Protein AF-A0A0P9NCG8-F1 (afdb_monomer)

Secondary structure (DSSP, 8-state):
-HHHHHTTS---EEEEEETTEEEEEESS---HHHHHHTTTT-STTHHHHHHHHTTHHHHHHHHHHHHHHHTTSS--EETTEEPPHHHHHHHHHHHHHHHHHH-TT-HHHHHHHHHIIIIIS-HHHHHHHHHHHHTSPP-----SS--GGGHHHHHHHHHHS--SS-HHHHHHHHHHHHHHHH-SPPP-

InterPro domains:
  IPR013701 Lhr-like, DEAD/H associated domain [PF08494] (2-150)
  IPR052511 ATP-dependent Helicase [PTHR47962] (3-176)

Radius of gyration: 23.19 Å; Cα contacts (8 Å, |Δi|>4): 125; chains: 1; bounding box: 54×37×68 Å

Sequence (188 aa):
MAWRLSRHRPLTFSIAVNDYGLELLSASEIDWAQTLQANLFSETDLLPDIIASLNAGELALRRFREIARISGLVFSGYPGAAKSNRQLQASSGLFFEVFKQYDADNMLLTQAEQEVLRQELDLQRLELTLRQINSRTLDLHAIKRATPLAFPLLVERFRESLSSEKLADRIARMVRDLEKAAGPEPEQ
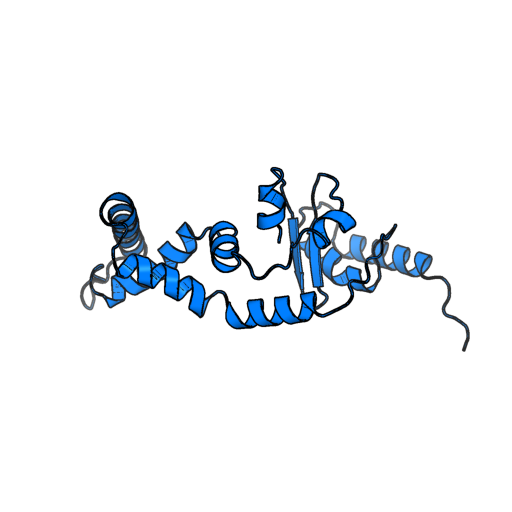
Organism: NCBI:txid317659

Structure (mmCIF, N/CA/C/O backbone):
data_AF-A0A0P9NCG8-F1
#
_entry.id   AF-A0A0P9NCG8-F1
#
loop_
_atom_site.group_PDB
_atom_site.id
_atom_site.type_symbol
_atom_site.label_atom_id
_atom_site.label_alt_id
_atom_site.label_comp_id
_atom_site.label_asym_id
_atom_site.label_entity_id
_atom_site.label_seq_id
_atom_site.pdbx_PDB_ins_code
_atom_site.Cartn_x
_atom_site.Cartn_y
_atom_site.Cartn_z
_atom_site.occupancy
_atom_site.B_iso_or_equiv
_atom_site.auth_seq_id
_atom_site.auth_comp_id
_atom_site.auth_asym_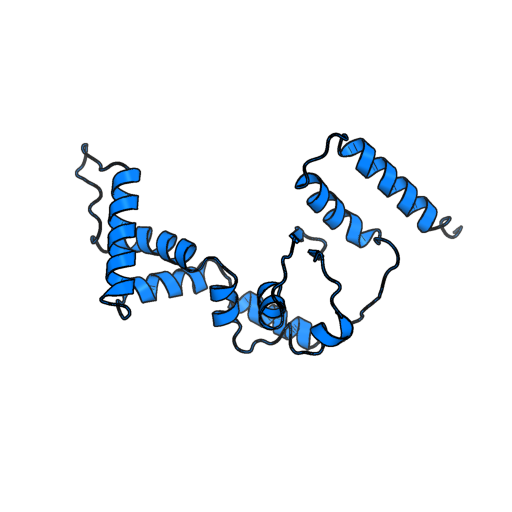id
_atom_site.auth_atom_id
_atom_site.pdbx_PDB_model_num
ATOM 1 N N . MET A 1 1 ? -0.510 -3.167 -4.849 1.00 85.12 1 MET A N 1
ATOM 2 C CA . MET A 1 1 ? 0.238 -4.061 -5.770 1.00 85.12 1 MET A CA 1
ATOM 3 C C . MET A 1 1 ? 0.825 -5.269 -5.051 1.00 85.12 1 MET A C 1
ATOM 5 O O . MET A 1 1 ? 0.339 -6.358 -5.307 1.00 85.12 1 MET A O 1
ATOM 9 N N . ALA A 1 2 ? 1.790 -5.103 -4.135 1.00 85.94 2 ALA A N 1
ATOM 10 C CA . ALA A 1 2 ? 2.426 -6.217 -3.410 1.00 85.94 2 ALA A CA 1
ATOM 11 C C . ALA A 1 2 ? 1.420 -7.205 -2.784 1.00 85.94 2 ALA A C 1
ATOM 13 O O . ALA A 1 2 ? 1.547 -8.408 -2.973 1.00 85.94 2 ALA A O 1
ATOM 14 N N . TRP A 1 3 ? 0.362 -6.689 -2.148 1.00 86.06 3 TRP A N 1
ATOM 15 C CA . TRP A 1 3 ? -0.738 -7.505 -1.619 1.00 86.06 3 TRP A CA 1
ATOM 16 C C . TRP A 1 3 ? -1.453 -8.357 -2.681 1.00 86.06 3 TRP A C 1
ATOM 18 O O . TRP A 1 3 ? -1.661 -9.551 -2.498 1.00 86.06 3 TRP A O 1
ATOM 28 N N . ARG A 1 4 ? -1.801 -7.765 -3.830 1.00 88.06 4 ARG A N 1
ATOM 29 C CA . ARG A 1 4 ? -2.443 -8.497 -4.936 1.00 88.06 4 ARG A CA 1
ATOM 30 C C . ARG A 1 4 ? -1.537 -9.608 -5.467 1.00 88.06 4 ARG A C 1
ATOM 32 O O . ARG A 1 4 ? -2.015 -10.703 -5.736 1.00 88.06 4 ARG A O 1
ATOM 39 N N . LEU A 1 5 ? -0.230 -9.355 -5.540 1.00 86.62 5 LEU A N 1
ATOM 40 C CA . LEU A 1 5 ? 0.765 -10.363 -5.917 1.00 86.62 5 LEU A CA 1
ATOM 41 C C . LEU A 1 5 ? 0.838 -11.498 -4.887 1.00 86.62 5 LEU A C 1
ATOM 43 O O . LEU A 1 5 ? 0.901 -12.668 -5.262 1.00 86.62 5 LEU A O 1
ATOM 47 N N . SER A 1 6 ? 0.774 -11.169 -3.593 1.00 84.25 6 SER A N 1
ATOM 48 C CA . SER A 1 6 ? 0.870 -12.166 -2.527 1.00 84.25 6 SER A CA 1
ATOM 49 C C . SER A 1 6 ? -0.369 -13.062 -2.392 1.00 84.25 6 SER A C 1
ATOM 51 O O . SER A 1 6 ? -0.286 -14.107 -1.750 1.00 84.25 6 SER A O 1
ATOM 53 N N . ARG A 1 7 ? -1.508 -12.704 -3.011 1.00 82.56 7 ARG A N 1
ATOM 54 C CA . ARG A 1 7 ? -2.729 -13.539 -3.034 1.00 82.56 7 ARG A CA 1
ATOM 55 C C . ARG A 1 7 ? -2.547 -14.841 -3.815 1.00 82.56 7 ARG A C 1
ATOM 57 O O . ARG A 1 7 ? -3.161 -15.843 -3.465 1.00 82.56 7 ARG A O 1
ATOM 64 N N . HIS A 1 8 ? -1.724 -14.831 -4.862 1.00 77.31 8 HIS A N 1
ATOM 65 C CA . HIS A 1 8 ? -1.486 -16.015 -5.695 1.00 77.31 8 HIS A CA 1
ATOM 66 C C . HIS A 1 8 ? -0.353 -16.890 -5.155 1.00 77.31 8 HIS A C 1
ATOM 68 O O . HIS A 1 8 ? -0.363 -18.106 -5.343 1.00 77.31 8 HIS A O 1
ATOM 74 N N . ARG A 1 9 ? 0.626 -16.280 -4.478 1.00 79.50 9 ARG A N 1
ATOM 75 C CA . ARG A 1 9 ? 1.772 -16.968 -3.883 1.00 79.50 9 ARG A CA 1
ATOM 76 C C . ARG A 1 9 ? 2.299 -16.166 -2.689 1.00 79.50 9 ARG A C 1
ATOM 78 O O . ARG A 1 9 ? 2.492 -14.964 -2.844 1.00 79.50 9 ARG A O 1
ATOM 85 N N . PRO A 1 10 ? 2.611 -16.794 -1.538 1.00 80.25 10 PRO A N 1
ATOM 86 C CA . PRO A 1 10 ? 3.248 -16.091 -0.429 1.00 80.25 10 PRO A CA 1
ATOM 87 C C . PRO A 1 10 ? 4.606 -15.536 -0.874 1.00 80.25 10 PRO A C 1
ATOM 89 O O . PRO A 1 10 ? 5.501 -16.285 -1.271 1.00 80.25 10 PRO A O 1
ATOM 92 N N . LEU A 1 11 ? 4.731 -14.211 -0.834 1.00 83.38 11 LEU A N 1
ATOM 93 C CA . LEU A 1 11 ? 5.896 -13.459 -1.282 1.00 83.38 11 LEU A CA 1
ATOM 94 C C . LEU A 1 11 ? 6.161 -12.320 -0.300 1.00 83.38 11 LEU A C 1
ATOM 96 O O . LEU A 1 11 ? 5.237 -11.624 0.118 1.00 83.38 11 LEU A O 1
ATOM 100 N N . THR A 1 12 ? 7.434 -12.110 0.020 1.00 82.31 12 THR A N 1
ATOM 101 C CA . THR A 1 12 ? 7.890 -10.921 0.743 1.00 82.31 12 THR A CA 1
ATOM 102 C C . THR A 1 12 ? 8.398 -9.906 -0.268 1.00 82.31 12 THR A C 1
ATOM 104 O O . THR A 1 12 ? 9.161 -10.259 -1.174 1.00 82.31 12 THR A O 1
ATOM 107 N N . PHE A 1 13 ? 7.980 -8.654 -0.097 1.00 84.62 13 PHE A N 1
ATOM 108 C CA . PHE A 1 13 ? 8.421 -7.532 -0.914 1.00 84.62 13 PHE A CA 1
ATOM 109 C C . PHE A 1 13 ? 9.121 -6.484 -0.056 1.00 84.62 13 PHE A C 1
ATOM 111 O O . PHE A 1 13 ? 8.626 -6.124 1.011 1.00 84.62 13 PHE A O 1
ATOM 118 N N . SER A 1 14 ? 10.231 -5.955 -0.561 1.00 83.38 14 SER A N 1
ATOM 119 C CA . SER A 1 14 ? 10.736 -4.641 -0.165 1.00 83.38 14 SER A CA 1
ATOM 120 C C . SER A 1 14 ? 10.206 -3.610 -1.158 1.00 83.38 14 SER A C 1
ATOM 122 O O . SER A 1 14 ? 10.198 -3.862 -2.364 1.00 83.38 14 SER A O 1
ATOM 124 N N . ILE A 1 15 ? 9.724 -2.478 -0.650 1.00 84.75 15 ILE A N 1
ATOM 125 C CA . ILE A 1 15 ? 9.038 -1.451 -1.438 1.00 84.75 15 ILE A CA 1
ATOM 126 C C . ILE A 1 15 ? 9.757 -0.125 -1.219 1.00 84.75 15 ILE A C 1
ATOM 128 O O . ILE A 1 15 ? 9.959 0.259 -0.072 1.00 84.75 15 ILE A O 1
ATOM 132 N N . ALA A 1 16 ? 10.087 0.577 -2.301 1.00 84.88 16 ALA A N 1
ATOM 133 C CA . ALA A 1 16 ? 10.576 1.953 -2.256 1.00 84.88 16 ALA A CA 1
ATOM 134 C C . ALA A 1 16 ? 9.726 2.827 -3.184 1.00 84.88 16 ALA A C 1
ATOM 136 O O . ALA A 1 16 ? 9.344 2.392 -4.272 1.00 84.88 16 ALA A O 1
ATOM 137 N N . VAL A 1 17 ? 9.408 4.047 -2.753 1.00 86.50 17 VAL A N 1
ATOM 138 C CA . VAL A 1 17 ? 8.601 5.006 -3.520 1.00 86.50 17 VAL A CA 1
ATOM 139 C C . VAL A 1 17 ? 9.218 6.389 -3.387 1.00 86.50 17 VAL A C 1
ATOM 141 O O . VAL A 1 17 ? 9.513 6.829 -2.278 1.00 86.50 17 VAL A O 1
ATOM 144 N N . ASN A 1 18 ? 9.396 7.078 -4.509 1.00 87.75 18 ASN A N 1
ATOM 145 C CA . ASN A 1 18 ? 9.776 8.487 -4.550 1.00 87.75 18 ASN A CA 1
ATOM 146 C C . ASN A 1 18 ? 9.190 9.158 -5.804 1.00 87.75 18 ASN A C 1
ATOM 148 O O . ASN A 1 18 ? 8.448 8.538 -6.565 1.00 87.75 18 ASN A O 1
ATOM 152 N N . ASP A 1 19 ? 9.551 10.416 -6.047 1.00 86.94 19 ASP A N 1
ATOM 153 C CA . ASP A 1 19 ? 9.023 11.197 -7.174 1.00 86.94 19 ASP A CA 1
ATOM 154 C C . ASP A 1 19 ? 9.399 10.637 -8.561 1.00 86.94 19 ASP A C 1
ATOM 156 O O . ASP A 1 19 ? 8.784 10.998 -9.563 1.00 86.94 19 ASP A O 1
ATOM 160 N N . TYR A 1 20 ? 10.384 9.736 -8.636 1.00 87.00 20 TYR A N 1
ATOM 161 C CA . TYR A 1 20 ? 10.822 9.085 -9.873 1.00 87.00 20 TYR A CA 1
ATOM 162 C C . TYR A 1 20 ? 10.135 7.736 -10.121 1.00 87.00 20 TYR A C 1
ATOM 164 O O . TYR A 1 20 ? 10.262 7.187 -11.216 1.00 87.00 20 TYR A O 1
ATOM 172 N N . GLY A 1 21 ? 9.400 7.195 -9.141 1.00 90.19 21 GLY A N 1
ATOM 173 C CA . GLY A 1 21 ? 8.582 6.002 -9.333 1.00 90.19 21 GLY A CA 1
ATOM 174 C C . GLY A 1 21 ? 8.450 5.101 -8.105 1.00 90.19 21 GLY A C 1
ATOM 175 O O . GLY A 1 21 ? 8.476 5.537 -6.956 1.00 90.19 21 GLY A O 1
ATOM 176 N N . LEU A 1 22 ? 8.278 3.810 -8.385 1.00 90.44 22 LEU A N 1
ATOM 177 C CA . LEU A 1 22 ? 8.037 2.733 -7.426 1.00 90.44 22 LEU A CA 1
ATOM 178 C C . LEU A 1 22 ? 8.982 1.570 -7.739 1.00 90.44 22 LEU A C 1
ATOM 180 O O . LEU A 1 22 ? 9.120 1.176 -8.897 1.00 90.44 22 LEU A O 1
ATOM 184 N N . GLU A 1 23 ? 9.542 0.957 -6.702 1.00 90.31 23 GLU A N 1
ATOM 185 C CA . GLU A 1 23 ? 10.262 -0.313 -6.775 1.00 90.31 23 GLU A CA 1
ATOM 186 C C . GLU A 1 23 ? 9.533 -1.390 -5.958 1.00 90.31 23 GLU A C 1
ATOM 188 O O . GLU A 1 23 ? 9.099 -1.147 -4.831 1.00 90.31 23 GLU A O 1
ATOM 193 N N . LEU A 1 24 ? 9.435 -2.598 -6.523 1.00 89.44 24 LEU A N 1
ATOM 194 C CA . LEU A 1 24 ? 9.012 -3.814 -5.828 1.00 89.44 24 LEU A CA 1
ATOM 195 C C . LEU A 1 24 ? 10.116 -4.864 -5.964 1.00 89.44 24 LEU A C 1
ATOM 197 O O . LEU A 1 24 ? 10.280 -5.469 -7.022 1.00 89.44 24 LEU A O 1
ATOM 201 N N . LEU A 1 25 ? 10.865 -5.093 -4.889 1.00 88.62 25 LEU A N 1
ATOM 202 C CA . LEU A 1 25 ? 11.922 -6.098 -4.844 1.00 88.62 25 LEU A CA 1
ATOM 203 C C . LEU A 1 25 ? 11.405 -7.360 -4.155 1.00 88.62 25 LEU A C 1
ATOM 205 O O . LEU A 1 25 ? 10.933 -7.298 -3.022 1.00 88.62 25 LEU A O 1
ATOM 209 N N . SER A 1 26 ? 11.527 -8.508 -4.820 1.00 89.25 26 SER A N 1
ATOM 210 C CA . SER A 1 26 ? 11.205 -9.817 -4.247 1.00 89.25 26 SER A CA 1
ATOM 211 C C . SER A 1 26 ? 12.421 -10.736 -4.278 1.00 89.25 26 SER A C 1
ATOM 213 O O . SER A 1 26 ? 13.264 -10.638 -5.167 1.00 89.25 26 SER A O 1
ATOM 215 N N . ALA A 1 27 ? 12.504 -11.647 -3.306 1.00 86.62 27 ALA A N 1
ATOM 216 C CA . ALA A 1 27 ? 13.528 -12.691 -3.278 1.00 86.62 27 ALA A CA 1
ATOM 217 C C . ALA A 1 27 ? 13.272 -13.801 -4.314 1.00 86.62 27 ALA A C 1
ATOM 219 O O . ALA A 1 27 ? 14.184 -14.547 -4.656 1.00 86.62 27 ALA A O 1
ATOM 220 N N . SER A 1 28 ? 12.027 -13.939 -4.778 1.00 88.12 28 SER A N 1
ATOM 221 C CA . SER A 1 28 ? 11.646 -14.880 -5.831 1.00 88.12 28 SER A CA 1
ATOM 222 C C . SER A 1 28 ? 11.431 -14.142 -7.143 1.00 88.12 28 SER A C 1
ATOM 224 O O . SER A 1 28 ? 10.953 -13.010 -7.153 1.00 88.12 28 SER A O 1
ATOM 226 N N . GLU A 1 29 ? 11.753 -14.804 -8.249 1.00 87.25 29 GLU A N 1
ATOM 227 C CA . GLU A 1 29 ? 11.474 -14.279 -9.581 1.00 87.25 29 GLU A CA 1
ATOM 228 C C . GLU A 1 29 ? 9.961 -14.181 -9.823 1.00 87.25 29 GLU A C 1
ATOM 230 O O . GLU A 1 29 ? 9.189 -15.059 -9.420 1.00 87.25 29 GLU A O 1
ATOM 235 N N . ILE A 1 30 ? 9.548 -13.087 -10.464 1.00 87.31 30 ILE A N 1
ATOM 236 C CA . ILE A 1 30 ? 8.158 -12.788 -10.810 1.00 87.31 30 ILE A CA 1
ATOM 237 C C . ILE A 1 30 ? 8.111 -12.524 -12.310 1.00 87.31 30 ILE A C 1
ATOM 239 O O . ILE A 1 30 ? 8.830 -11.657 -12.809 1.00 87.31 30 ILE A O 1
ATOM 243 N N . ASP A 1 31 ? 7.233 -13.236 -13.015 1.00 88.81 31 ASP A N 1
ATOM 244 C CA . ASP A 1 31 ? 6.925 -12.932 -14.409 1.00 88.81 31 ASP A CA 1
ATOM 245 C C . ASP A 1 31 ? 6.054 -11.671 -14.472 1.00 88.81 31 ASP A C 1
ATOM 247 O O . ASP A 1 31 ? 4.822 -11.713 -14.388 1.00 88.81 31 ASP A O 1
ATOM 251 N N . TRP A 1 32 ? 6.710 -10.517 -14.574 1.00 87.69 32 TRP A N 1
ATOM 252 C CA . TRP A 1 32 ? 6.033 -9.227 -14.646 1.00 87.69 32 TRP A CA 1
ATOM 253 C C . TRP A 1 32 ? 5.203 -9.064 -15.916 1.00 87.69 32 TRP A C 1
ATOM 255 O O . TRP A 1 32 ? 4.164 -8.410 -15.857 1.00 87.69 32 TRP A O 1
ATOM 265 N N . ALA A 1 33 ? 5.607 -9.666 -17.037 1.00 87.12 33 ALA A N 1
ATOM 266 C CA . ALA A 1 33 ? 4.859 -9.560 -18.285 1.00 87.12 33 ALA A CA 1
ATOM 267 C C . ALA A 1 33 ? 3.487 -10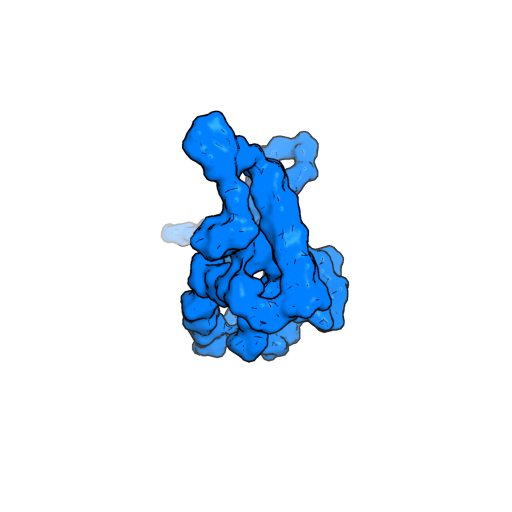.225 -18.140 1.00 87.12 33 ALA A C 1
ATOM 269 O O . ALA A 1 33 ? 2.465 -9.599 -18.426 1.00 87.12 33 ALA A O 1
ATOM 270 N N . GLN A 1 34 ? 3.454 -11.445 -17.599 1.00 86.69 34 GLN A N 1
ATOM 271 C CA . GLN A 1 34 ? 2.202 -12.137 -17.307 1.00 86.69 34 GLN A CA 1
ATOM 272 C C . GLN A 1 34 ? 1.401 -11.417 -16.215 1.00 86.69 34 GLN A C 1
ATOM 274 O O . GLN A 1 34 ? 0.191 -11.227 -16.331 1.00 86.69 34 GLN A O 1
ATOM 279 N N . THR A 1 35 ? 2.070 -10.995 -15.144 1.00 86.50 35 THR A N 1
ATOM 280 C CA . THR A 1 35 ? 1.377 -10.474 -13.964 1.00 86.50 35 THR A CA 1
ATOM 281 C C . THR A 1 35 ? 0.744 -9.103 -14.201 1.00 86.50 35 THR A C 1
ATOM 283 O O . THR A 1 35 ? -0.354 -8.838 -13.714 1.00 86.50 35 THR A O 1
ATOM 286 N N . LEU A 1 36 ? 1.397 -8.233 -14.976 1.00 85.38 36 LEU A N 1
ATOM 287 C CA . LEU A 1 36 ? 0.849 -6.920 -15.330 1.00 85.38 36 LEU A CA 1
ATOM 288 C C . LEU A 1 36 ? -0.351 -7.044 -16.281 1.00 85.38 36 LEU A C 1
ATOM 290 O O . LEU A 1 36 ? -1.266 -6.229 -16.200 1.00 85.38 36 LEU A O 1
ATOM 294 N N . GLN A 1 37 ? -0.394 -8.089 -17.116 1.00 79.00 37 GLN A N 1
ATOM 295 C CA . GLN A 1 37 ? -1.552 -8.410 -17.960 1.00 79.00 37 GLN A CA 1
ATOM 296 C C . GLN A 1 37 ? -2.720 -9.016 -17.164 1.00 79.00 37 GLN A C 1
ATOM 298 O O . GLN A 1 37 ? -3.877 -8.860 -17.546 1.00 79.00 37 GLN A O 1
ATOM 303 N N . ALA A 1 38 ? -2.445 -9.669 -16.032 1.00 74.88 38 ALA A N 1
ATOM 304 C CA . ALA A 1 38 ? -3.432 -10.350 -15.193 1.00 74.88 38 ALA A CA 1
ATOM 305 C C . ALA A 1 38 ? -4.220 -9.408 -14.258 1.00 74.88 38 ALA A C 1
ATOM 307 O O . ALA A 1 38 ? -4.514 -9.762 -13.119 1.00 74.88 38 ALA A O 1
ATOM 308 N N . ASN A 1 39 ? -4.591 -8.211 -14.726 1.00 78.56 39 ASN A N 1
ATOM 309 C CA . ASN A 1 39 ? -5.435 -7.262 -13.986 1.00 78.56 39 ASN A CA 1
ATOM 310 C C . ASN A 1 39 ? -4.828 -6.709 -12.679 1.00 78.56 39 ASN A C 1
ATOM 312 O O . ASN A 1 39 ? -5.565 -6.282 -11.787 1.00 78.56 39 ASN A O 1
ATOM 316 N N . LEU A 1 40 ? -3.496 -6.631 -12.557 1.00 86.81 40 LEU A N 1
ATOM 317 C CA . LEU A 1 40 ? -2.841 -6.074 -11.360 1.00 86.81 40 LEU A CA 1
ATOM 318 C C . LEU A 1 40 ? -3.318 -4.645 -11.024 1.00 86.81 40 LEU A C 1
ATOM 320 O O . LEU A 1 40 ? -3.434 -4.290 -9.846 1.00 86.81 40 LEU A O 1
ATOM 324 N N . PHE A 1 41 ? -3.633 -3.853 -12.052 1.00 89.75 41 PHE A N 1
ATOM 325 C CA . PHE A 1 41 ? -4.143 -2.480 -11.954 1.00 89.75 41 PHE A CA 1
ATOM 326 C C . PHE A 1 41 ? -5.670 -2.373 -12.056 1.00 89.75 41 PHE A C 1
ATOM 328 O O . PHE A 1 41 ? -6.196 -1.281 -12.258 1.00 89.75 41 PHE A O 1
ATOM 335 N N . SER A 1 42 ? -6.402 -3.479 -11.906 1.00 89.12 42 SER A N 1
ATOM 336 C CA . SER A 1 42 ? -7.865 -3.446 -11.932 1.00 89.12 42 SER A CA 1
ATOM 337 C C . SER A 1 42 ? -8.438 -2.583 -10.807 1.00 89.12 42 SER A C 1
ATOM 339 O O . SER A 1 42 ? -7.958 -2.600 -9.672 1.00 89.12 42 SER A O 1
ATOM 341 N N . GLU A 1 43 ? -9.505 -1.857 -11.114 1.00 88.62 43 GLU A N 1
ATOM 342 C CA . GLU A 1 43 ? -10.303 -1.122 -10.127 1.00 88.62 43 GLU A CA 1
ATOM 343 C C . GLU A 1 43 ? -11.240 -2.047 -9.335 1.00 88.62 43 GLU A C 1
ATOM 345 O O . GLU A 1 43 ? -11.781 -1.655 -8.305 1.00 88.62 43 GLU A O 1
ATOM 350 N N . THR A 1 44 ? -11.421 -3.291 -9.790 1.00 87.81 44 THR A N 1
ATOM 351 C CA . THR A 1 44 ? -12.250 -4.280 -9.089 1.00 87.81 44 THR A CA 1
ATOM 352 C C . THR A 1 44 ? -11.623 -4.629 -7.742 1.00 87.81 44 THR A C 1
ATOM 354 O O . THR A 1 44 ? -10.404 -4.783 -7.649 1.00 87.81 44 THR A O 1
ATOM 357 N N . ASP A 1 45 ? -12.455 -4.722 -6.703 1.00 86.75 45 ASP A N 1
ATOM 358 C CA . ASP A 1 45 ? -12.059 -5.016 -5.318 1.00 86.75 45 ASP A CA 1
ATOM 359 C C . ASP A 1 45 ? -10.942 -4.113 -4.763 1.00 86.75 45 ASP A C 1
ATOM 361 O O . ASP A 1 45 ? -10.247 -4.480 -3.814 1.00 86.75 45 ASP A O 1
ATOM 365 N N . LEU A 1 46 ? -10.770 -2.906 -5.320 1.00 85.38 46 LEU A N 1
ATOM 366 C CA . LEU A 1 46 ? -9.697 -1.990 -4.932 1.00 85.38 46 LEU A CA 1
ATOM 367 C C . LEU A 1 46 ? -9.732 -1.664 -3.438 1.00 85.38 46 LEU A C 1
ATOM 369 O O . LEU A 1 46 ? -8.713 -1.751 -2.759 1.00 85.38 46 LEU A O 1
ATOM 373 N N . LEU A 1 47 ? -10.911 -1.317 -2.927 1.00 79.75 47 LEU A N 1
ATOM 374 C CA . LEU A 1 47 ? -11.089 -0.956 -1.530 1.00 79.75 47 LEU A CA 1
ATOM 375 C C . LEU A 1 47 ? -10.777 -2.131 -0.576 1.00 79.75 47 LEU A C 1
ATOM 377 O O . LEU A 1 47 ? -9.907 -1.959 0.281 1.00 79.75 47 LEU A O 1
ATOM 381 N N . PRO A 1 48 ? -11.387 -3.325 -0.737 1.00 79.88 48 PRO A N 1
ATOM 382 C CA . PRO A 1 48 ? -10.999 -4.512 0.025 1.00 79.88 48 PRO A CA 1
AT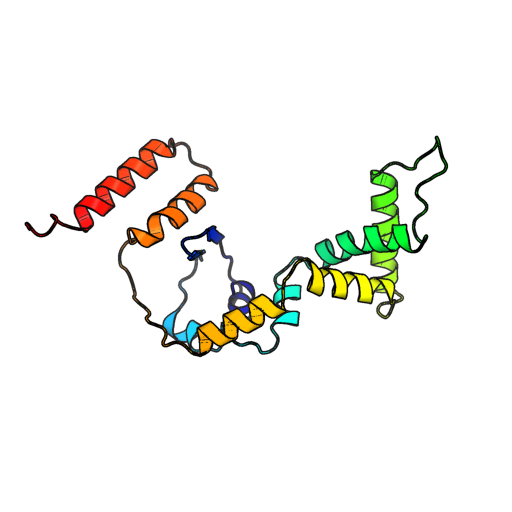OM 383 C C . PRO A 1 48 ? -9.500 -4.827 -0.029 1.00 79.88 48 PRO A C 1
ATOM 385 O O . PRO A 1 48 ? -8.897 -5.120 1.003 1.00 79.88 48 PRO A O 1
ATOM 388 N N . ASP A 1 49 ? -8.876 -4.736 -1.208 1.00 84.31 49 ASP A N 1
ATOM 389 C CA . ASP A 1 49 ? -7.449 -5.027 -1.368 1.00 84.31 49 ASP A CA 1
ATOM 390 C C . ASP A 1 49 ? -6.562 -4.013 -0.634 1.00 84.31 49 ASP A C 1
ATOM 392 O O . ASP A 1 49 ? -5.537 -4.394 -0.071 1.00 84.31 49 ASP A O 1
ATOM 396 N N . ILE A 1 50 ? -6.936 -2.729 -0.616 1.00 80.62 50 ILE A N 1
ATOM 397 C CA . ILE A 1 50 ? -6.199 -1.698 0.125 1.00 80.62 50 ILE A CA 1
ATOM 398 C C . ILE A 1 50 ? -6.294 -1.960 1.624 1.00 80.62 50 ILE A C 1
ATOM 400 O O . ILE A 1 50 ? -5.259 -2.003 2.289 1.00 80.62 50 ILE A O 1
ATOM 404 N N . ILE A 1 51 ? -7.507 -2.184 2.137 1.00 75.88 51 ILE A N 1
ATOM 405 C CA . ILE A 1 51 ? -7.744 -2.503 3.551 1.00 75.88 51 ILE A CA 1
ATOM 406 C C . ILE A 1 51 ? -6.895 -3.704 3.959 1.00 75.88 51 ILE A C 1
ATOM 408 O O . ILE A 1 51 ? -6.186 -3.637 4.954 1.00 75.88 51 ILE A O 1
ATOM 412 N N . ALA A 1 52 ? -6.916 -4.776 3.171 1.00 78.62 52 ALA A N 1
ATOM 413 C CA . ALA A 1 52 ? -6.175 -5.987 3.492 1.00 78.62 52 ALA A CA 1
ATOM 414 C C . ALA A 1 52 ? -4.648 -5.827 3.346 1.00 78.62 52 ALA A C 1
ATOM 416 O O . ALA A 1 52 ? -3.892 -6.479 4.062 1.00 78.62 52 ALA A O 1
ATOM 417 N N . SER A 1 53 ? -4.185 -4.949 2.447 1.00 75.75 53 SER A N 1
ATOM 418 C CA . SER A 1 53 ? -2.758 -4.635 2.286 1.00 75.75 53 SER A CA 1
ATOM 419 C C . SER A 1 53 ? -2.182 -3.793 3.422 1.00 75.75 53 SER A C 1
ATOM 421 O O . SER A 1 53 ? -0.983 -3.843 3.695 1.00 75.75 53 SER A O 1
ATOM 423 N N . LEU A 1 54 ? -3.031 -2.996 4.062 1.00 70.31 54 LEU A N 1
ATOM 424 C CA . LEU A 1 54 ? -2.683 -2.218 5.234 1.00 70.31 54 LEU A CA 1
ATOM 425 C C . LEU A 1 54 ? -2.900 -3.094 6.466 1.00 70.31 54 LEU A C 1
ATOM 427 O O . LEU A 1 54 ? -3.740 -3.989 6.473 1.00 70.31 54 LEU A O 1
ATOM 431 N N . ASN A 1 55 ? -2.215 -2.797 7.569 1.00 67.88 55 ASN A N 1
ATOM 432 C CA . ASN A 1 55 ? -2.685 -3.270 8.871 1.00 67.88 55 ASN A CA 1
ATOM 433 C C . ASN A 1 55 ? -3.975 -2.502 9.217 1.00 67.88 55 ASN A C 1
ATOM 435 O O . ASN A 1 55 ? -3.963 -1.622 10.076 1.00 67.88 55 ASN A O 1
ATOM 439 N N . ALA A 1 56 ? -5.080 -2.788 8.519 1.00 63.34 56 ALA A N 1
ATOM 440 C CA . ALA A 1 56 ? -6.356 -2.096 8.671 1.00 63.34 56 ALA A CA 1
ATOM 441 C C . ALA A 1 56 ? -6.838 -2.097 10.119 1.00 63.34 56 ALA A C 1
ATOM 443 O O . ALA A 1 56 ? -7.385 -1.096 10.565 1.00 63.34 56 ALA A O 1
ATOM 444 N N . GLY A 1 57 ? -6.540 -3.158 10.876 1.00 69.25 57 GLY A N 1
ATOM 445 C CA . GLY A 1 57 ? -6.802 -3.206 12.313 1.00 69.25 57 GLY A CA 1
ATOM 446 C C . GLY A 1 57 ? -6.123 -2.072 13.089 1.00 69.25 57 GLY A C 1
ATOM 447 O O . GLY A 1 57 ? -6.770 -1.423 13.900 1.00 69.25 57 GLY A O 1
ATOM 448 N N . GLU A 1 58 ? -4.858 -1.764 12.801 1.00 78.19 58 GLU A N 1
ATOM 449 C CA . GLU A 1 58 ? -4.112 -0.700 13.491 1.00 78.19 58 GLU A CA 1
ATOM 450 C C . GLU A 1 58 ? -4.567 0.705 13.076 1.00 78.19 58 GLU A C 1
ATOM 452 O O . GLU A 1 58 ? -4.665 1.610 13.911 1.00 78.19 58 GLU A O 1
ATOM 457 N N . LEU A 1 59 ? -4.873 0.910 11.791 1.00 80.69 59 LEU A N 1
ATOM 458 C CA . LEU A 1 59 ? -5.388 2.194 11.302 1.00 80.69 59 LEU A CA 1
ATOM 459 C C . LEU A 1 59 ? -6.809 2.458 11.810 1.00 80.69 59 LEU A C 1
ATOM 461 O O . LEU A 1 59 ? -7.080 3.551 12.313 1.00 80.69 59 LEU A O 1
ATOM 465 N N . ALA A 1 60 ? -7.686 1.453 11.744 1.00 83.00 60 ALA A N 1
ATOM 466 C CA . ALA A 1 60 ? -9.043 1.527 12.273 1.00 83.00 60 ALA A CA 1
ATOM 467 C C . ALA A 1 60 ? -9.018 1.748 13.786 1.00 83.00 60 ALA A C 1
ATOM 469 O O . ALA A 1 60 ? -9.690 2.653 14.267 1.00 83.00 60 ALA A O 1
ATOM 470 N N . LEU A 1 61 ? -8.162 1.039 14.532 1.00 88.56 61 LEU A N 1
ATOM 471 C CA . LEU A 1 61 ? -7.965 1.286 15.960 1.00 88.56 61 LEU A CA 1
ATOM 472 C C . LEU A 1 61 ? -7.484 2.721 16.219 1.00 88.56 61 LEU A C 1
ATOM 474 O O . LEU A 1 61 ? -7.967 3.387 17.137 1.00 88.56 61 LEU A O 1
ATOM 478 N N . ARG A 1 62 ? -6.549 3.244 15.414 1.00 87.62 62 ARG A N 1
ATOM 479 C CA . ARG A 1 62 ? -6.083 4.631 15.550 1.00 87.62 62 ARG A CA 1
ATOM 480 C C . ARG A 1 62 ? -7.229 5.631 15.377 1.00 87.62 62 ARG A C 1
ATOM 482 O O . ARG A 1 62 ? -7.344 6.502 16.236 1.00 87.62 62 ARG A O 1
ATOM 489 N N . ARG A 1 63 ? -8.066 5.492 14.343 1.00 90.06 63 ARG A N 1
ATOM 490 C CA . ARG A 1 63 ? -9.233 6.369 14.122 1.00 90.06 63 ARG A CA 1
ATOM 491 C C . ARG A 1 63 ? -10.331 6.163 15.156 1.00 90.06 63 ARG A C 1
ATOM 493 O O . ARG A 1 63 ? -10.864 7.136 15.683 1.00 90.06 63 ARG A O 1
ATOM 500 N N . PHE A 1 64 ? -10.578 4.923 15.559 1.00 92.38 64 PHE A N 1
ATOM 501 C CA . PHE A 1 64 ? -11.532 4.596 16.609 1.00 92.38 64 PHE A CA 1
ATOM 502 C C . PHE A 1 64 ? -11.199 5.295 17.931 1.00 92.38 64 PHE A C 1
ATOM 504 O O . PHE A 1 64 ? -12.103 5.764 18.608 1.00 92.38 64 PHE A O 1
ATOM 511 N N . ARG A 1 65 ? -9.917 5.458 18.293 1.00 90.75 65 ARG A N 1
ATOM 512 C CA . ARG A 1 65 ? -9.526 6.231 19.493 1.00 90.75 65 ARG A CA 1
ATOM 513 C C . ARG A 1 65 ? -10.009 7.681 19.460 1.00 90.75 65 ARG A C 1
ATOM 515 O O . ARG A 1 65 ? -10.378 8.227 20.499 1.00 90.75 65 ARG A O 1
ATOM 522 N N . GLU A 1 66 ? -9.984 8.317 18.294 1.00 89.81 66 GLU A N 1
ATOM 523 C CA . GLU A 1 66 ? -10.456 9.694 18.127 1.00 89.81 66 GLU A CA 1
ATOM 524 C C . GLU A 1 66 ? -11.981 9.752 18.225 1.00 89.81 66 GLU A C 1
ATOM 526 O O . GLU A 1 66 ? -12.515 10.554 18.995 1.00 89.81 66 GLU A O 1
ATOM 531 N N . ILE A 1 67 ? -12.667 8.836 17.539 1.00 91.31 67 ILE A N 1
ATOM 532 C CA . ILE A 1 67 ? -14.127 8.696 17.562 1.00 91.31 67 ILE A CA 1
ATOM 533 C C . ILE A 1 67 ? -14.633 8.374 18.974 1.00 91.31 67 ILE A C 1
ATOM 535 O O . ILE A 1 67 ? -15.578 9.001 19.448 1.00 91.31 67 ILE A O 1
ATOM 539 N N . ALA A 1 68 ? -13.983 7.461 19.698 1.00 91.81 68 ALA A N 1
ATOM 540 C CA . ALA A 1 68 ? -14.330 7.080 21.068 1.00 91.81 68 ALA A CA 1
ATOM 541 C C . ALA A 1 68 ? -14.195 8.255 22.052 1.00 91.81 68 ALA A C 1
ATOM 543 O O . ALA A 1 68 ? -14.954 8.364 23.014 1.00 91.81 68 ALA A O 1
ATOM 544 N N . ARG A 1 69 ? -13.252 9.170 21.803 1.00 87.69 69 ARG A N 1
ATOM 545 C CA . ARG A 1 69 ? -13.114 10.403 22.587 1.00 87.69 69 ARG A CA 1
ATOM 546 C C . ARG A 1 69 ? -14.217 11.410 22.254 1.00 87.69 69 ARG A C 1
ATOM 548 O O . ARG A 1 69 ? -14.771 12.008 23.169 1.00 87.69 69 ARG A O 1
ATOM 555 N N . ILE A 1 70 ? -14.536 11.599 20.972 1.00 89.00 70 ILE A N 1
ATOM 556 C CA . ILE A 1 70 ? -15.562 12.558 20.520 1.00 89.00 70 ILE A CA 1
ATOM 557 C C . ILE A 1 70 ? -16.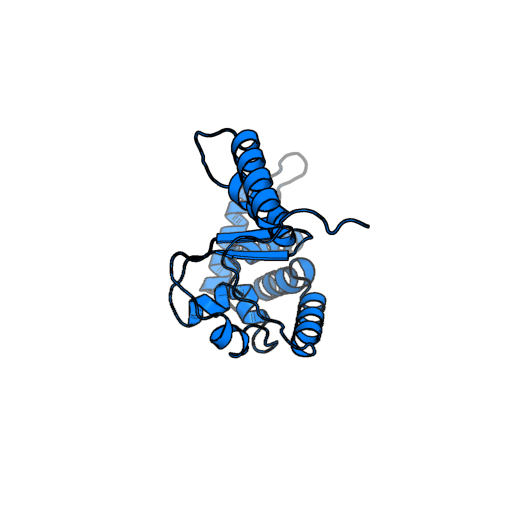969 12.107 20.936 1.00 89.00 70 ILE A C 1
ATOM 559 O O . ILE A 1 70 ? -17.760 12.917 21.406 1.00 89.00 70 ILE A O 1
ATOM 563 N N . SER A 1 71 ? -17.263 10.813 20.817 1.00 89.25 71 SER A N 1
ATOM 564 C CA . SER A 1 71 ? -18.545 10.206 21.209 1.00 89.25 71 SER A CA 1
ATOM 565 C C . SER A 1 71 ? -18.754 10.118 22.726 1.00 89.25 71 SER A C 1
ATOM 567 O O . SER A 1 71 ? -19.828 9.727 23.173 1.00 89.25 71 SER A O 1
ATOM 569 N N . GLY A 1 72 ? -17.742 10.457 23.531 1.00 88.19 72 GLY A N 1
ATOM 570 C CA . GLY A 1 72 ? -17.800 10.358 24.990 1.00 88.19 72 GLY A CA 1
ATOM 571 C C . GLY A 1 72 ? -17.674 8.932 25.536 1.00 88.19 72 GLY A C 1
ATOM 572 O O . GLY A 1 72 ? -17.742 8.748 26.751 1.00 88.19 72 GLY A O 1
ATOM 573 N N . LEU A 1 73 ? -17.435 7.933 24.677 1.00 90.00 73 LEU A N 1
ATOM 574 C CA . LEU A 1 73 ? -17.195 6.542 25.076 1.00 90.00 73 LEU A CA 1
ATOM 575 C C . LEU A 1 73 ? -15.960 6.415 25.983 1.00 90.00 73 LEU A C 1
ATOM 577 O O . LEU A 1 73 ? -15.916 5.591 26.896 1.00 90.00 73 LEU A O 1
ATOM 581 N N . VAL A 1 74 ? -14.951 7.257 25.752 1.00 88.62 74 VAL A N 1
ATOM 582 C CA . VAL A 1 74 ? -13.725 7.305 26.549 1.00 88.62 74 VAL A CA 1
ATOM 583 C C . VAL A 1 74 ? -13.609 8.651 27.251 1.00 88.62 74 VAL A C 1
ATOM 585 O O . VAL A 1 74 ? -13.346 9.686 26.643 1.00 88.62 74 VAL A O 1
ATOM 588 N N . PHE A 1 75 ? -13.742 8.619 28.575 1.00 85.38 75 PHE A N 1
ATOM 589 C CA . PHE A 1 75 ? -13.614 9.799 29.422 1.00 85.38 75 PHE A CA 1
ATOM 590 C C . PHE A 1 75 ? -12.150 10.238 29.592 1.00 85.38 75 PHE A C 1
ATOM 592 O O . PHE A 1 75 ? -11.330 9.478 30.117 1.00 85.38 75 PHE A O 1
ATOM 599 N N . SER A 1 76 ? -11.835 11.484 29.217 1.00 82.88 76 SER A N 1
ATOM 600 C CA . SER A 1 76 ? -10.482 12.068 29.251 1.00 82.88 76 SER A CA 1
ATOM 601 C C . SER A 1 76 ? -10.011 12.564 30.625 1.00 82.88 76 SER A C 1
ATOM 603 O O . SER A 1 76 ? -8.842 12.917 30.773 1.00 82.88 76 SER A O 1
ATOM 605 N N . GLY A 1 77 ? -10.875 12.563 31.642 1.00 84.75 77 GLY A N 1
ATOM 606 C CA . GLY A 1 77 ? -10.587 13.158 32.950 1.00 84.75 77 GLY A CA 1
ATOM 607 C C . GLY A 1 77 ? -11.196 14.553 33.112 1.00 84.75 77 GLY A C 1
ATOM 608 O O . GLY A 1 77 ? -11.758 15.114 32.172 1.00 84.75 77 GLY A O 1
ATOM 609 N N . TYR A 1 78 ? -11.090 15.099 34.321 1.00 85.75 78 TYR A N 1
ATOM 610 C CA . TYR A 1 78 ? -11.609 16.424 34.676 1.00 85.75 78 TYR A CA 1
ATOM 611 C C . TYR A 1 78 ? -10.539 17.511 34.478 1.00 85.75 78 TYR A C 1
ATOM 613 O O . TYR A 1 78 ? -9.346 17.188 34.447 1.00 85.75 78 TYR A O 1
ATOM 621 N N . PRO A 1 79 ? -10.915 18.802 34.381 1.00 83.75 79 PRO A N 1
ATOM 622 C CA . PRO A 1 79 ? -9.952 19.903 34.394 1.00 83.75 79 PRO A CA 1
ATOM 623 C C . PRO A 1 79 ? -9.007 19.794 35.604 1.00 83.75 79 PRO A C 1
ATOM 625 O O . PRO A 1 79 ? -9.461 19.694 36.739 1.00 83.75 79 PRO A O 1
ATOM 628 N N . GLY A 1 80 ? -7.693 19.751 35.360 1.00 86.00 80 GLY A N 1
ATOM 629 C CA . GLY A 1 80 ? -6.669 19.559 36.401 1.00 86.00 80 GLY A CA 1
ATOM 630 C C . GLY A 1 80 ? -6.392 18.102 36.811 1.00 86.00 80 GLY A C 1
ATOM 631 O O . GLY A 1 80 ? -5.430 17.856 37.531 1.00 86.00 80 GLY A O 1
ATOM 632 N N . ALA A 1 81 ? -7.170 17.132 36.321 1.00 87.19 81 ALA A N 1
ATOM 633 C CA . ALA A 1 81 ? -7.016 15.701 36.600 1.00 87.19 81 ALA A CA 1
ATOM 634 C C . ALA A 1 81 ? -7.255 14.859 35.330 1.00 87.19 81 ALA A C 1
ATOM 636 O O . ALA A 1 81 ? -8.136 13.994 35.277 1.00 87.19 81 ALA A O 1
ATOM 637 N N . ALA A 1 82 ? -6.487 15.148 34.276 1.00 86.06 82 ALA A N 1
ATOM 638 C CA . ALA A 1 82 ? -6.565 14.413 33.019 1.00 86.06 82 ALA A CA 1
ATOM 639 C C . ALA A 1 82 ? -6.061 12.973 33.192 1.00 86.06 82 ALA A C 1
ATOM 641 O O . ALA A 1 82 ? -5.040 12.724 33.840 1.00 86.06 82 ALA A O 1
ATOM 642 N N . LYS A 1 83 ? -6.752 12.014 32.570 1.00 85.19 83 LYS A N 1
ATOM 643 C CA . LYS A 1 83 ? -6.222 10.654 32.448 1.00 85.19 83 LYS A CA 1
ATOM 644 C C . LYS A 1 83 ? -4.990 10.670 31.551 1.00 85.19 83 LYS A C 1
ATOM 646 O O . LYS A 1 83 ? -4.903 11.433 30.591 1.00 85.19 83 LYS A O 1
ATOM 651 N N . SER A 1 84 ? -4.043 9.785 31.841 1.00 87.94 84 SER A N 1
ATOM 652 C CA . SER A 1 84 ? -2.842 9.662 31.015 1.00 87.94 84 SER A CA 1
ATOM 653 C C . SER A 1 84 ? -3.178 9.152 29.610 1.00 87.94 84 SER A C 1
ATOM 655 O O . SER A 1 84 ? -4.076 8.323 29.433 1.00 87.94 84 SER A O 1
ATOM 657 N N . ASN A 1 85 ? -2.387 9.561 28.612 1.00 85.75 85 ASN A N 1
ATOM 658 C CA . ASN A 1 85 ? -2.517 9.052 27.242 1.00 85.75 85 ASN A CA 1
ATOM 659 C C . ASN A 1 85 ? -2.480 7.519 27.187 1.00 85.75 85 ASN A C 1
ATOM 661 O O . ASN A 1 85 ? -3.258 6.914 26.456 1.00 85.75 85 ASN A O 1
ATOM 665 N N . ARG A 1 86 ? -1.640 6.876 28.009 1.00 87.06 86 ARG A N 1
ATOM 666 C CA . ARG A 1 86 ? -1.559 5.411 28.094 1.00 87.06 86 ARG A CA 1
ATOM 667 C C . ARG A 1 86 ? -2.881 4.780 28.549 1.00 87.06 86 ARG A C 1
ATOM 669 O O . ARG A 1 86 ? -3.308 3.787 27.970 1.00 87.06 86 ARG A O 1
ATOM 676 N N . GLN A 1 87 ? -3.548 5.360 29.548 1.00 86.69 87 GLN A N 1
ATOM 677 C CA . GLN A 1 87 ? -4.848 4.872 30.028 1.00 86.69 87 GLN A CA 1
ATOM 678 C C . GLN A 1 87 ? -5.956 5.068 28.989 1.00 86.69 87 GLN A C 1
ATOM 680 O O . GLN A 1 87 ? -6.795 4.183 28.810 1.00 86.69 87 GLN A O 1
ATOM 685 N N . LEU A 1 88 ? -5.954 6.204 28.287 1.00 86.12 88 LEU A N 1
ATOM 686 C CA . LEU A 1 88 ? -6.924 6.481 27.225 1.00 86.12 88 LEU A CA 1
ATOM 687 C C . LEU A 1 88 ? -6.751 5.525 26.043 1.00 86.12 88 LEU A C 1
ATOM 689 O O . LEU A 1 88 ? -7.738 4.996 25.530 1.00 86.12 88 LEU A O 1
ATOM 693 N N . GLN A 1 89 ? -5.503 5.244 25.659 1.00 86.31 89 GLN A N 1
ATOM 694 C CA . GLN A 1 89 ? -5.192 4.262 24.623 1.00 86.31 89 GLN A CA 1
ATOM 695 C C . GLN A 1 89 ? -5.653 2.856 25.013 1.00 86.31 89 GLN A C 1
ATOM 697 O O . GLN A 1 89 ? -6.320 2.209 24.212 1.00 86.31 89 GLN A O 1
ATOM 702 N N . ALA A 1 90 ? -5.361 2.412 26.240 1.00 86.69 90 ALA A N 1
ATOM 703 C CA . ALA A 1 90 ? -5.783 1.097 26.724 1.00 86.69 90 ALA A CA 1
ATOM 704 C C . ALA A 1 90 ? -7.314 0.948 26.751 1.00 86.69 90 ALA A C 1
ATOM 706 O O . ALA A 1 90 ? -7.841 -0.058 26.288 1.00 86.69 90 ALA A O 1
ATOM 707 N N . SER A 1 91 ? -8.030 1.969 27.236 1.00 90.00 91 SER A N 1
ATOM 708 C CA . SER A 1 91 ? -9.500 1.943 27.318 1.00 90.00 91 SER A CA 1
ATOM 709 C C . SER A 1 91 ? -10.138 1.863 25.931 1.00 90.00 91 SER A C 1
ATOM 711 O O . SER A 1 91 ? -11.020 1.048 25.693 1.00 90.00 91 SER A O 1
ATOM 713 N N . SER A 1 92 ? -9.655 2.685 24.998 1.00 90.31 92 SER A N 1
ATOM 714 C CA . SER A 1 92 ? -10.166 2.704 23.626 1.00 90.31 92 SER A CA 1
ATOM 715 C C . SER A 1 92 ? -9.874 1.399 22.878 1.00 90.31 92 SER A C 1
ATOM 717 O O . SER A 1 92 ? -10.722 0.930 22.131 1.00 90.31 92 SER A O 1
ATOM 719 N N . GLY A 1 93 ? -8.692 0.805 23.089 1.00 90.88 93 GLY A N 1
ATOM 720 C CA . GLY A 1 93 ? -8.346 -0.495 22.510 1.00 90.88 93 GLY A CA 1
ATOM 721 C C . GLY A 1 93 ? -9.244 -1.618 23.017 1.00 90.88 93 GLY A C 1
ATOM 722 O O . GLY A 1 93 ? -9.719 -2.416 22.221 1.00 90.88 93 GLY A O 1
ATOM 723 N N . LEU A 1 94 ? -9.562 -1.629 24.316 1.00 92.50 94 LEU A N 1
ATOM 724 C CA . LEU A 1 94 ? -10.510 -2.591 24.878 1.00 92.50 94 LEU A CA 1
ATOM 725 C C . LEU A 1 94 ? -11.897 -2.463 24.229 1.00 92.50 94 LEU A C 1
ATOM 727 O O . LEU A 1 94 ? -12.471 -3.468 23.829 1.00 92.50 94 LEU A O 1
ATOM 731 N N . PHE A 1 95 ? -12.423 -1.240 24.098 1.00 92.62 95 PHE A N 1
ATOM 732 C CA . PHE A 1 95 ? -13.717 -1.016 23.444 1.00 92.62 95 PHE A CA 1
ATOM 733 C C . PHE A 1 95 ? -13.718 -1.468 21.984 1.00 92.62 95 PHE A C 1
ATOM 735 O O . PHE A 1 95 ? -14.683 -2.087 21.549 1.00 92.62 95 PHE A O 1
ATOM 742 N N . PHE A 1 96 ? -12.635 -1.200 21.253 1.00 91.88 96 PHE A N 1
ATOM 743 C CA . PHE A 1 96 ? -12.488 -1.641 19.870 1.00 91.88 96 PHE A CA 1
ATOM 744 C C . PHE A 1 96 ? -12.564 -3.169 19.751 1.00 91.88 96 PHE A C 1
ATOM 746 O O . PHE A 1 96 ? -13.353 -3.678 18.960 1.00 91.88 96 PHE A O 1
ATOM 753 N N . GLU A 1 97 ? -11.810 -3.903 20.577 1.00 91.94 97 GLU A N 1
ATOM 754 C CA . GLU A 1 97 ? -11.831 -5.372 20.571 1.00 91.94 97 GLU A CA 1
ATOM 755 C C . GLU A 1 97 ? -13.186 -5.939 21.013 1.00 91.94 97 GLU A C 1
ATOM 757 O O . GLU A 1 97 ? -13.684 -6.892 20.417 1.00 91.94 97 GLU A O 1
ATOM 762 N N . VAL A 1 98 ? -13.826 -5.330 22.018 1.00 93.50 98 VAL A N 1
ATOM 763 C CA . VAL A 1 98 ? -15.158 -5.748 22.480 1.00 93.50 98 VAL A CA 1
ATOM 764 C C . VAL A 1 98 ? -16.200 -5.559 21.384 1.00 93.50 98 VAL A C 1
ATOM 766 O O . VAL A 1 98 ? -16.956 -6.489 21.116 1.00 93.50 98 VAL A O 1
ATOM 769 N N . PHE A 1 99 ? -16.240 -4.402 20.721 1.00 93.69 99 PHE A N 1
ATOM 770 C CA . PHE A 1 99 ? -17.170 -4.204 19.611 1.00 93.69 99 PHE A CA 1
ATOM 771 C C . PHE A 1 99 ? -16.859 -5.170 18.475 1.00 93.69 99 PHE A C 1
ATOM 773 O O . PHE A 1 99 ? -17.748 -5.862 18.003 1.00 93.69 99 PHE A O 1
ATOM 780 N N . LYS A 1 100 ? -15.591 -5.347 18.107 1.00 89.69 100 LYS A N 1
ATOM 781 C CA . LYS A 1 100 ? -15.227 -6.275 17.036 1.00 89.69 100 LYS A CA 1
ATOM 782 C C . LYS A 1 100 ? -15.667 -7.717 17.322 1.00 89.69 100 LYS A C 1
ATOM 784 O O . LYS A 1 100 ? -16.040 -8.434 16.398 1.00 89.69 100 LYS A O 1
ATOM 789 N N . GLN A 1 101 ? -15.614 -8.147 18.583 1.00 91.62 101 GLN A N 1
ATOM 790 C CA . GLN A 1 101 ? -15.960 -9.512 18.979 1.00 91.62 101 GLN A CA 1
ATOM 791 C C . GLN A 1 101 ? -17.461 -9.721 19.234 1.00 91.62 101 GLN A C 1
ATOM 793 O O . GLN A 1 101 ? -17.968 -10.809 18.962 1.00 91.62 101 GLN A O 1
ATOM 798 N N . TYR A 1 102 ? -18.160 -8.722 19.775 1.00 93.50 102 TYR A N 1
ATOM 799 C CA . TYR A 1 102 ? -19.525 -8.880 20.298 1.00 93.50 102 TYR A CA 1
ATOM 800 C C . TYR A 1 102 ? -20.571 -7.966 19.641 1.00 93.50 102 TYR A C 1
ATOM 802 O O . TYR A 1 102 ? -21.761 -8.196 19.833 1.00 93.50 102 TYR A O 1
ATOM 810 N N . ASP A 1 103 ? -20.154 -6.951 18.882 1.00 92.25 103 ASP A N 1
ATOM 811 C CA . ASP A 1 103 ? -21.011 -5.959 18.218 1.00 92.25 103 ASP A CA 1
ATOM 812 C C . ASP A 1 103 ? -20.342 -5.460 16.920 1.00 92.25 103 ASP A C 1
ATOM 814 O O . ASP A 1 103 ? -19.957 -4.297 16.785 1.00 92.25 103 ASP A O 1
ATOM 818 N N . ALA A 1 104 ? -20.097 -6.379 15.980 1.00 88.81 104 ALA A N 1
ATOM 819 C CA . ALA A 1 104 ? -19.337 -6.080 14.763 1.00 88.81 104 ALA A CA 1
ATOM 820 C C . ALA A 1 104 ? -20.032 -5.039 13.861 1.00 88.81 104 ALA A C 1
ATOM 822 O O . ALA A 1 104 ? -19.357 -4.323 13.125 1.00 88.81 104 ALA A O 1
ATOM 823 N N . ASP A 1 105 ? -21.358 -4.911 13.975 1.00 90.19 105 ASP A N 1
ATOM 824 C CA . ASP A 1 105 ? -22.172 -3.934 13.243 1.00 90.19 105 ASP A CA 1
ATOM 825 C C . ASP A 1 105 ? -22.219 -2.555 13.937 1.00 90.19 105 ASP A C 1
ATOM 827 O O . ASP A 1 105 ? -22.974 -1.665 13.530 1.00 90.19 105 ASP A O 1
ATOM 831 N N . ASN A 1 106 ? -21.413 -2.339 14.986 1.00 93.44 106 ASN A N 1
ATOM 832 C CA . ASN A 1 106 ? -21.374 -1.072 15.705 1.00 93.44 106 ASN A CA 1
ATOM 833 C C . ASN A 1 106 ? -21.024 0.097 14.766 1.00 93.44 106 ASN A C 1
ATOM 835 O O . ASN A 1 106 ? -20.003 0.100 14.068 1.00 93.44 106 ASN A O 1
ATOM 839 N N . MET A 1 107 ? -21.838 1.155 14.803 1.00 93.56 107 MET A N 1
ATOM 840 C CA . MET A 1 107 ? -21.656 2.318 13.930 1.00 93.56 107 MET A CA 1
ATOM 841 C C . MET A 1 107 ? -20.322 3.043 14.150 1.00 93.56 107 MET A C 1
ATOM 843 O O . MET A 1 107 ? -19.801 3.629 13.207 1.00 93.56 107 MET A O 1
ATOM 847 N N . LEU A 1 108 ? -19.741 2.996 15.356 1.00 92.88 108 LEU A N 1
ATOM 848 C CA . LEU A 1 108 ? -18.440 3.614 15.636 1.00 92.88 108 LEU A CA 1
ATOM 849 C C . LEU A 1 108 ? -17.292 2.843 14.973 1.00 92.88 108 LEU A C 1
ATOM 851 O O . LEU A 1 108 ? -16.322 3.464 14.539 1.00 92.88 108 LEU A O 1
ATOM 855 N N . LEU A 1 109 ? -17.402 1.511 14.867 1.00 89.38 109 LEU A N 1
ATOM 856 C CA . LEU A 1 109 ? -16.455 0.696 14.098 1.00 89.38 109 LEU A CA 1
ATOM 857 C C . LEU A 1 109 ? -16.579 1.002 12.608 1.00 89.38 109 LEU A C 1
ATOM 859 O O . LEU A 1 109 ? -15.586 1.338 11.967 1.00 89.38 109 LEU A O 1
ATOM 863 N N . THR A 1 110 ? -17.810 0.988 12.095 1.00 87.38 110 THR A N 1
ATOM 864 C CA . THR A 1 110 ? -18.092 1.308 10.689 1.00 87.38 110 THR A CA 1
ATOM 865 C C . THR A 1 110 ? -17.583 2.707 10.327 1.00 87.38 110 THR A C 1
ATOM 867 O O . THR A 1 110 ? -16.947 2.893 9.291 1.00 87.38 110 THR A O 1
ATOM 870 N N . GLN A 1 111 ? -17.804 3.699 11.195 1.00 89.44 111 GLN A N 1
ATOM 871 C CA . GLN A 1 111 ? -17.304 5.058 10.997 1.00 89.44 111 GLN A CA 1
ATOM 872 C C . GLN A 1 111 ? -15.772 5.109 11.018 1.00 89.44 111 GLN A C 1
ATOM 874 O O . GLN A 1 111 ? -15.184 5.769 10.163 1.00 89.44 111 GLN A O 1
ATOM 879 N N . ALA A 1 112 ? -15.116 4.414 11.956 1.00 88.88 112 ALA A N 1
ATOM 880 C CA . ALA A 1 112 ? -13.657 4.371 12.025 1.00 88.88 112 ALA A CA 1
ATOM 881 C C . ALA A 1 112 ? -13.055 3.802 10.737 1.00 88.88 112 ALA A C 1
ATOM 883 O O . ALA A 1 112 ? -12.122 4.388 10.188 1.00 88.88 112 ALA A O 1
ATOM 884 N N . GLU A 1 113 ? -13.616 2.708 10.223 1.00 82.25 113 GLU A N 1
ATOM 885 C CA . GLU A 1 113 ? -13.201 2.124 8.950 1.00 82.25 113 GLU A CA 1
ATOM 886 C C . GLU A 1 113 ? -13.431 3.101 7.792 1.00 82.25 113 GLU A C 1
ATOM 888 O O . GLU A 1 113 ? -12.495 3.424 7.065 1.00 82.25 113 GLU A O 1
ATOM 893 N N . GLN A 1 114 ? -14.634 3.661 7.656 1.00 80.44 114 GLN A N 1
ATOM 894 C CA . GLN A 1 114 ? -14.953 4.611 6.586 1.00 80.44 114 GLN A CA 1
ATOM 895 C C . GLN A 1 114 ? -14.082 5.874 6.612 1.00 80.44 114 GLN A C 1
ATOM 897 O O . GLN A 1 114 ? -13.695 6.378 5.556 1.00 80.44 114 GLN A O 1
ATOM 902 N N . GLU A 1 115 ? -13.749 6.401 7.790 1.00 84.44 115 GLU A N 1
ATOM 903 C CA . GLU A 1 115 ? -12.894 7.581 7.912 1.00 84.44 115 GLU A CA 1
ATOM 904 C C . GLU A 1 115 ? -11.433 7.284 7.571 1.00 84.44 115 GLU A C 1
ATOM 906 O O . GLU A 1 115 ? -10.818 8.100 6.882 1.00 84.44 115 GLU A O 1
ATOM 911 N N . VAL A 1 116 ? -10.892 6.116 7.954 1.00 80.12 116 VAL A N 1
ATOM 912 C CA . VAL A 1 116 ? -9.577 5.661 7.457 1.00 80.12 116 VAL A CA 1
ATOM 913 C C . VAL A 1 116 ? -9.589 5.641 5.929 1.00 80.12 116 VAL A C 1
ATOM 915 O O . VAL A 1 116 ? -8.690 6.185 5.291 1.00 80.12 116 VAL A O 1
ATOM 918 N N . LEU A 1 117 ? -10.636 5.073 5.335 1.00 73.25 117 LEU A N 1
ATOM 919 C CA . LEU A 1 117 ? -10.765 4.941 3.886 1.00 73.25 117 LEU A CA 1
ATOM 920 C C . LEU A 1 117 ? -10.873 6.286 3.167 1.00 73.25 117 LEU A C 1
ATOM 922 O O . LEU A 1 117 ? -10.277 6.473 2.107 1.00 73.25 117 LEU A O 1
ATOM 926 N N . ARG A 1 118 ? -11.614 7.236 3.740 1.00 73.75 118 ARG A N 1
ATOM 927 C CA . ARG A 1 118 ? -11.849 8.540 3.115 1.00 73.75 118 ARG A CA 1
ATOM 928 C C . ARG A 1 118 ? -10.685 9.509 3.300 1.00 73.75 118 ARG A C 1
ATOM 930 O O . ARG A 1 118 ? -10.385 10.258 2.377 1.00 73.75 118 ARG A O 1
ATOM 937 N N . GLN A 1 119 ? -10.086 9.552 4.490 1.00 70.44 119 GLN A N 1
ATOM 938 C CA . GLN A 1 119 ? -9.106 10.583 4.846 1.00 70.44 119 GLN A CA 1
ATOM 939 C C . GLN A 1 119 ? -7.662 10.164 4.584 1.00 70.44 119 GLN A C 1
ATOM 941 O O . GLN A 1 119 ? -6.872 11.001 4.162 1.00 70.44 119 GLN A O 1
ATOM 946 N N . GLU A 1 120 ? -7.305 8.900 4.819 1.00 67.50 120 GLU A N 1
ATOM 947 C CA . GLU A 1 120 ? -5.909 8.456 4.686 1.00 67.50 120 GLU A CA 1
ATOM 948 C C . GLU A 1 120 ? -5.580 7.962 3.275 1.00 67.50 120 GLU A C 1
ATOM 950 O O . GLU A 1 120 ? -4.423 8.008 2.864 1.00 67.50 120 GLU A O 1
ATOM 955 N N . LEU A 1 121 ? -6.574 7.476 2.522 1.00 70.94 121 LEU A N 1
ATOM 956 C CA . LEU A 1 121 ? -6.308 6.657 1.334 1.00 70.94 121 LEU A CA 1
ATOM 957 C C . LEU A 1 121 ? -6.622 7.306 -0.012 1.00 70.94 121 LEU A C 1
ATOM 959 O O . LEU A 1 121 ? -6.332 6.677 -1.024 1.00 70.94 121 LEU A O 1
ATOM 963 N N . ASP A 1 122 ? -7.157 8.536 -0.035 1.00 81.06 122 ASP A N 1
ATOM 964 C CA . ASP A 1 122 ? -7.572 9.270 -1.250 1.00 81.06 122 ASP A CA 1
ATOM 965 C C . ASP A 1 122 ? -8.010 8.329 -2.389 1.00 81.06 122 ASP A C 1
ATOM 967 O O . ASP A 1 122 ? -7.421 8.270 -3.476 1.00 81.06 122 ASP A O 1
ATOM 971 N N . LEU A 1 123 ? -9.014 7.505 -2.073 1.00 81.69 123 LEU A N 1
ATOM 972 C CA . LEU A 1 123 ? -9.439 6.394 -2.919 1.00 81.69 123 LEU A CA 1
ATOM 973 C C . LEU A 1 123 ? -9.846 6.883 -4.312 1.00 81.69 123 LEU A C 1
ATOM 975 O O . LEU A 1 123 ? -9.522 6.249 -5.311 1.00 81.69 123 LEU A O 1
ATOM 979 N N . GLN A 1 124 ? -10.486 8.051 -4.378 1.00 83.88 124 GLN A N 1
ATOM 980 C CA . GLN A 1 124 ? -10.908 8.670 -5.631 1.00 83.88 124 GLN A CA 1
ATOM 981 C C . GLN A 1 124 ? -9.713 8.994 -6.528 1.00 83.88 124 GLN A C 1
ATOM 983 O O . GLN A 1 124 ? -9.732 8.675 -7.719 1.00 83.88 124 GLN A O 1
ATOM 988 N N . ARG A 1 125 ? -8.645 9.591 -5.980 1.00 87.56 125 ARG A N 1
ATOM 989 C CA . ARG A 1 125 ? -7.432 9.858 -6.762 1.00 87.56 125 ARG A CA 1
ATOM 990 C C . ARG A 1 125 ? -6.776 8.563 -7.228 1.00 87.56 125 ARG A C 1
ATOM 992 O O . ARG A 1 125 ? -6.289 8.508 -8.360 1.00 87.56 125 ARG A O 1
ATOM 999 N N . LEU A 1 126 ? -6.768 7.527 -6.392 1.00 87.75 126 LEU A N 1
ATOM 1000 C CA . LEU A 1 126 ? -6.198 6.232 -6.757 1.00 87.75 126 LEU A CA 1
ATOM 1001 C C . LEU A 1 126 ? -6.991 5.554 -7.883 1.00 87.75 126 LEU A C 1
ATOM 1003 O O . LEU A 1 126 ? -6.384 5.111 -8.854 1.00 87.75 126 LEU A O 1
ATOM 1007 N N . GLU A 1 127 ? -8.323 5.536 -7.810 1.00 89.50 127 GLU A N 1
ATOM 1008 C CA . GLU A 1 127 ? -9.196 5.025 -8.877 1.00 89.50 127 GLU A CA 1
ATOM 1009 C C . GLU A 1 127 ? -8.958 5.759 -10.201 1.00 89.50 127 GLU A C 1
ATOM 1011 O O . GLU A 1 127 ? -8.747 5.127 -11.236 1.00 89.50 127 GLU A O 1
ATOM 1016 N N . LEU A 1 128 ? -8.917 7.096 -10.174 1.00 92.56 128 LEU A N 1
ATOM 1017 C CA . LEU A 1 128 ? -8.616 7.907 -11.358 1.00 92.56 128 LEU A CA 1
ATOM 1018 C C . LEU A 1 128 ? -7.234 7.582 -11.937 1.00 92.56 128 LEU A C 1
ATOM 1020 O O . LEU A 1 128 ? -7.082 7.479 -13.154 1.00 92.56 128 LEU A O 1
ATOM 1024 N N . THR A 1 129 ? -6.236 7.392 -11.076 1.00 92.25 129 THR A N 1
ATOM 1025 C CA . THR A 1 129 ? -4.878 7.022 -11.494 1.00 92.25 129 THR A CA 1
ATOM 1026 C C . THR A 1 129 ? -4.865 5.641 -12.150 1.00 92.25 129 THR A C 1
ATOM 1028 O O . THR A 1 129 ? -4.274 5.479 -13.216 1.00 92.25 129 THR A O 1
ATOM 1031 N N . LEU A 1 130 ? -5.559 4.653 -11.578 1.00 92.25 130 LEU A N 1
ATOM 1032 C CA . LEU A 1 130 ? -5.660 3.313 -12.161 1.00 92.25 130 LEU A CA 1
ATOM 1033 C C . LEU A 1 130 ? -6.375 3.339 -13.518 1.00 92.25 130 LEU A C 1
ATOM 1035 O O . LEU A 1 130 ? -5.872 2.737 -14.464 1.00 92.25 130 LEU A O 1
ATOM 1039 N N . ARG A 1 131 ? -7.460 4.114 -13.667 1.00 93.31 131 ARG A N 1
ATOM 1040 C CA . ARG A 1 131 ? -8.119 4.347 -14.972 1.00 93.31 131 ARG A CA 1
ATOM 1041 C C . ARG A 1 131 ? -7.158 4.896 -16.015 1.00 93.31 131 ARG A C 1
ATOM 1043 O O . ARG A 1 131 ? -7.157 4.455 -17.162 1.00 93.31 131 ARG A O 1
ATOM 1050 N N . GLN A 1 132 ? -6.347 5.877 -15.627 1.00 93.75 132 GLN A N 1
ATOM 1051 C CA . GLN A 1 132 ? -5.357 6.481 -16.514 1.00 93.75 132 GLN A CA 1
ATOM 1052 C C . GLN A 1 132 ? -4.234 5.513 -16.887 1.00 93.75 132 GLN A C 1
ATOM 1054 O O . GLN A 1 132 ? -3.749 5.570 -18.011 1.00 93.75 132 GLN A O 1
ATOM 1059 N N . ILE A 1 133 ? -3.812 4.641 -15.971 1.00 91.31 133 ILE A N 1
ATOM 1060 C CA . ILE A 1 133 ? -2.816 3.603 -16.261 1.00 91.31 133 ILE A CA 1
ATOM 1061 C C . ILE A 1 133 ? -3.407 2.575 -17.230 1.00 91.31 133 ILE A C 1
ATOM 1063 O O . ILE A 1 133 ? -2.790 2.283 -18.250 1.00 91.31 133 ILE A O 1
ATOM 1067 N N . ASN A 1 134 ? -4.623 2.090 -16.961 1.00 91.06 134 ASN A N 1
ATOM 1068 C CA . ASN A 1 134 ? -5.301 1.082 -17.780 1.00 91.06 134 ASN A CA 1
ATOM 1069 C C . ASN A 1 134 ? -5.655 1.576 -19.194 1.00 91.06 134 ASN A C 1
ATOM 1071 O O . ASN A 1 134 ? -5.843 0.759 -20.091 1.00 91.06 134 ASN A O 1
ATOM 1075 N N . SER A 1 135 ? -5.745 2.892 -19.417 1.00 92.75 135 SER A N 1
ATOM 1076 C CA . SER A 1 135 ? -5.994 3.468 -20.747 1.00 92.75 135 SER A CA 1
ATOM 1077 C C . SER A 1 135 ? -4.732 3.683 -21.587 1.00 92.75 135 SER A C 1
ATOM 1079 O O . SER A 1 135 ? -4.835 4.072 -22.752 1.00 92.75 135 SER A O 1
ATOM 1081 N N . ARG A 1 136 ? -3.541 3.443 -21.027 1.00 92.31 136 ARG A N 1
ATOM 1082 C CA . ARG A 1 136 ? -2.259 3.611 -21.719 1.00 92.31 136 ARG A CA 1
ATOM 1083 C C . ARG A 1 136 ? -1.699 2.269 -22.167 1.00 92.31 136 ARG A C 1
ATOM 1085 O O . ARG A 1 136 ? -1.910 1.237 -21.537 1.00 92.31 136 ARG A O 1
ATOM 1092 N N . THR A 1 137 ? -0.911 2.303 -23.235 1.00 90.19 137 THR A N 1
ATOM 1093 C CA . THR A 1 137 ? -0.116 1.147 -23.646 1.00 90.19 137 THR A CA 1
ATOM 1094 C C . THR A 1 137 ? 1.056 0.978 -22.686 1.00 90.19 137 THR A C 1
ATOM 1096 O O . THR A 1 137 ? 1.852 1.900 -22.503 1.00 90.19 137 THR A O 1
ATOM 1099 N N . LEU A 1 138 ? 1.158 -0.199 -22.073 1.00 88.62 138 LEU A N 1
ATOM 1100 C CA . LEU A 1 138 ? 2.291 -0.559 -21.231 1.00 88.62 138 LEU A CA 1
ATOM 1101 C C . LEU A 1 138 ? 3.518 -0.836 -22.108 1.00 88.62 138 LEU A C 1
ATOM 1103 O O . LEU A 1 138 ? 3.505 -1.769 -22.907 1.00 88.62 138 LEU A O 1
ATOM 1107 N N . ASP A 1 139 ? 4.577 -0.053 -21.917 1.00 90.94 139 ASP A N 1
ATOM 1108 C CA . ASP A 1 139 ? 5.879 -0.278 -22.545 1.00 90.94 139 ASP A CA 1
ATOM 1109 C C . ASP A 1 139 ? 6.836 -0.923 -21.532 1.00 90.94 139 ASP A C 1
ATOM 1111 O O . ASP A 1 139 ? 7.398 -0.258 -20.658 1.00 90.94 139 ASP A O 1
ATOM 1115 N N . LEU A 1 140 ? 6.940 -2.253 -21.586 1.00 90.81 140 LEU A N 1
ATOM 1116 C CA . LEU A 1 140 ? 7.679 -3.056 -20.612 1.00 90.81 140 LEU A CA 1
ATOM 1117 C C . LEU A 1 140 ? 9.044 -3.471 -21.169 1.00 90.81 140 LEU A C 1
ATOM 1119 O O . LEU A 1 140 ? 9.124 -4.225 -22.137 1.00 90.81 140 LEU A O 1
ATOM 1123 N N . HIS A 1 141 ? 10.117 -3.061 -20.488 1.00 90.75 141 HIS A N 1
ATOM 1124 C CA . HIS A 1 141 ? 11.496 -3.370 -20.875 1.00 90.75 141 HIS A CA 1
ATOM 1125 C C . HIS A 1 141 ? 12.219 -4.181 -19.804 1.00 90.75 141 HIS A C 1
ATOM 1127 O O . HIS A 1 141 ? 12.398 -3.725 -18.673 1.00 90.75 141 HIS A O 1
ATOM 1133 N N . ALA A 1 142 ? 12.702 -5.368 -20.173 1.00 90.12 142 ALA A N 1
ATOM 1134 C CA . ALA A 1 142 ? 13.603 -6.144 -19.330 1.00 90.12 142 ALA A CA 1
ATOM 1135 C C . ALA A 1 142 ? 15.023 -5.562 -19.412 1.00 90.12 142 ALA A C 1
ATOM 1137 O O . ALA A 1 142 ? 15.670 -5.589 -20.461 1.00 90.12 142 ALA A O 1
ATOM 1138 N N . ILE A 1 143 ? 15.521 -5.042 -18.292 1.00 90.06 143 ILE A N 1
ATOM 1139 C CA . ILE A 1 143 ? 16.833 -4.396 -18.212 1.00 90.06 143 ILE A CA 1
ATOM 1140 C C . ILE A 1 143 ? 17.865 -5.315 -17.552 1.00 90.06 143 ILE A C 1
ATOM 1142 O O . ILE A 1 143 ? 17.593 -5.976 -16.556 1.00 90.06 143 ILE A O 1
ATOM 1146 N N . LYS A 1 144 ? 19.090 -5.334 -18.091 1.00 87.06 144 LYS A N 1
ATOM 1147 C CA . LYS A 1 144 ? 20.218 -6.102 -17.517 1.00 87.06 144 LYS A CA 1
ATOM 1148 C C . LYS A 1 144 ? 20.919 -5.376 -16.365 1.00 87.06 144 LYS A C 1
ATOM 1150 O O . LYS A 1 144 ? 21.700 -5.980 -15.639 1.00 87.06 144 LYS A O 1
ATOM 1155 N N . ARG A 1 145 ? 20.706 -4.065 -16.256 1.00 84.25 145 ARG A N 1
ATOM 1156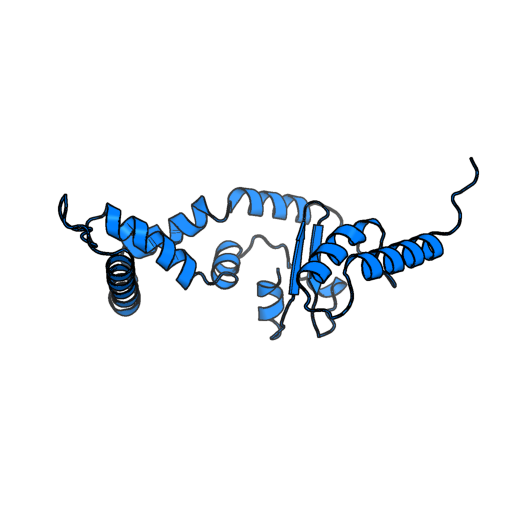 C CA . ARG A 1 145 ? 21.313 -3.176 -15.262 1.00 84.25 145 ARG A CA 1
ATOM 1157 C C . ARG A 1 145 ? 20.347 -2.040 -14.953 1.00 84.25 145 ARG A C 1
ATOM 1159 O O . ARG A 1 145 ? 19.517 -1.712 -15.797 1.00 84.25 145 ARG A O 1
ATOM 1166 N N . ALA A 1 146 ? 20.486 -1.438 -13.779 1.00 85.31 146 ALA A N 1
ATOM 1167 C CA . ALA A 1 146 ? 19.730 -0.246 -13.420 1.00 85.31 146 ALA A CA 1
ATOM 1168 C C . ALA A 1 146 ? 19.918 0.881 -14.445 1.00 85.31 146 ALA A C 1
ATOM 1170 O O . ALA A 1 146 ? 21.029 1.108 -14.921 1.00 85.31 146 ALA A O 1
ATOM 1171 N N . THR A 1 147 ? 18.839 1.591 -14.764 1.00 88.38 147 THR A N 1
ATOM 1172 C CA . THR A 1 147 ? 18.890 2.771 -15.632 1.00 88.38 147 THR A CA 1
ATOM 1173 C C . THR A 1 147 ? 19.236 4.023 -14.819 1.00 88.38 147 THR A C 1
ATOM 1175 O O . THR A 1 147 ? 18.986 4.047 -13.610 1.00 88.38 147 THR A O 1
ATOM 1178 N N . PRO A 1 148 ? 19.750 5.095 -15.454 1.00 87.81 148 PRO A N 1
ATOM 1179 C CA . PRO A 1 148 ? 19.943 6.381 -14.779 1.00 87.81 148 PRO A CA 1
ATOM 1180 C C . PRO A 1 148 ? 18.661 6.908 -14.116 1.00 87.81 148 PRO A C 1
ATOM 1182 O O . PRO A 1 148 ? 18.712 7.427 -13.006 1.00 87.81 148 PRO A O 1
ATOM 1185 N N . LEU A 1 149 ? 17.497 6.694 -14.741 1.00 88.25 149 LEU A N 1
ATOM 1186 C CA . LEU A 1 149 ? 16.202 7.106 -14.190 1.00 88.25 149 LEU A CA 1
ATOM 1187 C C . LEU A 1 149 ? 15.802 6.307 -12.935 1.00 88.25 149 LEU A C 1
ATOM 1189 O O . LEU A 1 149 ? 15.142 6.841 -12.052 1.00 88.25 149 LEU A O 1
ATOM 1193 N N . ALA A 1 150 ? 16.230 5.046 -12.824 1.00 88.00 150 ALA A N 1
ATOM 1194 C CA . ALA A 1 150 ? 15.995 4.219 -11.640 1.00 88.00 150 ALA A CA 1
ATOM 1195 C C . ALA A 1 150 ? 16.962 4.535 -10.482 1.00 88.00 150 ALA A C 1
ATOM 1197 O O . ALA A 1 150 ? 16.772 4.051 -9.366 1.00 88.00 150 ALA A O 1
ATOM 1198 N N . PHE A 1 151 ? 18.009 5.330 -10.719 1.00 88.38 151 PHE A N 1
ATOM 1199 C CA . PHE A 1 151 ? 19.051 5.588 -9.728 1.00 88.38 151 PHE A CA 1
ATOM 1200 C C . PHE A 1 151 ? 18.536 6.207 -8.416 1.00 88.38 151 PHE A C 1
ATOM 1202 O O . PHE A 1 151 ? 18.901 5.686 -7.359 1.00 88.38 151 PHE A O 1
ATOM 1209 N N . PRO A 1 152 ? 17.655 7.232 -8.422 1.00 87.81 152 PRO A N 1
ATOM 1210 C CA . PRO A 1 152 ? 17.118 7.799 -7.183 1.00 87.81 152 PRO A CA 1
ATOM 1211 C C . PRO A 1 152 ? 16.391 6.765 -6.312 1.00 87.81 152 PRO A C 1
ATOM 1213 O O . PRO A 1 152 ? 16.527 6.788 -5.091 1.00 87.81 152 PRO A O 1
ATOM 1216 N N . LEU A 1 153 ? 15.661 5.826 -6.928 1.00 87.75 153 LEU A N 1
ATOM 1217 C CA . LEU A 1 153 ? 14.977 4.738 -6.215 1.00 87.75 153 LEU A CA 1
ATOM 1218 C C . LEU A 1 153 ? 15.973 3.782 -5.546 1.00 87.75 153 LEU A C 1
ATOM 1220 O O . LEU A 1 153 ? 15.803 3.421 -4.383 1.00 87.75 153 LEU A O 1
ATOM 1224 N N . LEU A 1 154 ? 17.059 3.429 -6.241 1.00 86.25 154 LEU A N 1
ATOM 1225 C CA . LEU A 1 154 ? 18.098 2.551 -5.689 1.00 86.25 154 LEU A CA 1
ATOM 1226 C C . LEU A 1 154 ? 18.805 3.174 -4.489 1.00 86.25 154 LEU A C 1
ATOM 1228 O O . LEU A 1 154 ? 19.124 2.467 -3.532 1.00 86.25 154 LEU A O 1
ATOM 1232 N N . VAL A 1 155 ? 19.075 4.479 -4.547 1.00 84.75 155 VAL A N 1
ATOM 1233 C CA . VAL A 1 155 ? 19.714 5.208 -3.447 1.00 84.75 155 VAL A CA 1
ATOM 1234 C C . VAL A 1 155 ? 18.842 5.167 -2.196 1.00 84.75 155 VAL A C 1
ATOM 1236 O O . VAL A 1 155 ? 19.369 4.896 -1.116 1.00 84.75 155 VAL A O 1
ATOM 1239 N N . GLU A 1 156 ? 17.530 5.374 -2.336 1.00 84.12 156 GLU A N 1
ATOM 1240 C CA . GLU A 1 156 ? 16.597 5.316 -1.207 1.00 84.12 156 GLU A CA 1
A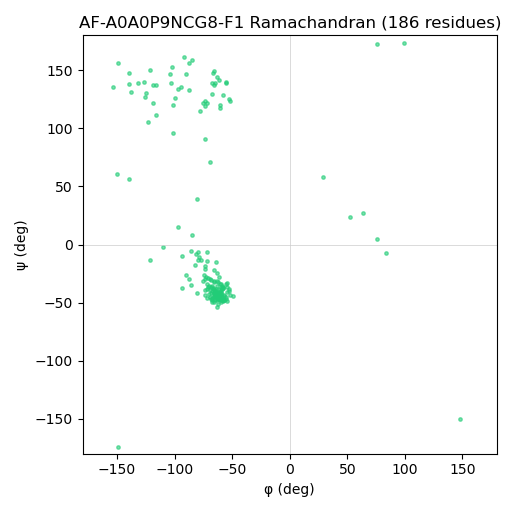TOM 1241 C C . GLU A 1 156 ? 16.609 3.927 -0.559 1.00 84.12 156 GLU A C 1
ATOM 1243 O O . GLU A 1 156 ? 16.862 3.801 0.640 1.00 84.12 156 GLU A O 1
ATOM 1248 N N . ARG A 1 157 ? 16.519 2.867 -1.374 1.00 82.38 157 ARG A N 1
ATOM 1249 C CA . ARG A 1 157 ? 16.635 1.480 -0.902 1.00 82.38 157 ARG A CA 1
ATOM 1250 C C . ARG A 1 157 ? 17.928 1.228 -0.121 1.00 82.38 157 ARG A C 1
ATOM 1252 O O . ARG A 1 157 ? 17.931 0.504 0.873 1.00 82.38 157 ARG A O 1
ATOM 1259 N N . PHE A 1 158 ? 19.058 1.781 -0.563 1.00 79.19 158 PHE A N 1
ATOM 1260 C CA . PHE A 1 158 ? 20.328 1.577 0.136 1.00 79.19 158 PHE A CA 1
ATOM 1261 C C . PHE A 1 158 ? 20.438 2.354 1.440 1.00 79.19 158 PHE A C 1
ATOM 1263 O O . PHE A 1 158 ? 21.113 1.871 2.350 1.00 79.19 158 PHE A O 1
ATOM 1270 N N . ARG A 1 159 ? 19.779 3.509 1.552 1.00 77.88 159 ARG A N 1
ATOM 1271 C CA . ARG A 1 159 ? 19.713 4.267 2.805 1.00 77.88 159 ARG A CA 1
ATOM 1272 C C . ARG A 1 159 ? 18.984 3.479 3.896 1.00 77.88 159 ARG A C 1
ATOM 1274 O O . ARG A 1 159 ? 19.385 3.541 5.052 1.00 77.88 159 ARG A O 1
ATOM 1281 N N . GLU A 1 160 ? 17.967 2.712 3.518 1.00 72.31 160 GLU A N 1
ATOM 1282 C CA . GLU A 1 160 ? 17.207 1.853 4.434 1.00 72.31 160 GLU A CA 1
ATOM 1283 C C . GLU A 1 160 ? 17.921 0.529 4.762 1.00 72.31 160 GLU A C 1
ATOM 1285 O O . GLU A 1 160 ? 17.554 -0.169 5.708 1.00 72.31 160 GLU A O 1
ATOM 1290 N N . SER A 1 161 ? 18.970 0.176 4.010 1.00 69.38 161 SER A N 1
ATOM 1291 C CA . SER A 1 161 ? 19.752 -1.040 4.241 1.00 69.38 161 SER A CA 1
ATOM 1292 C C . SER A 1 161 ? 20.884 -0.817 5.249 1.00 69.38 161 SER A C 1
ATOM 1294 O O . SER A 1 161 ? 21.675 0.117 5.119 1.00 69.38 161 SER A O 1
ATOM 1296 N N . LEU A 1 162 ? 21.025 -1.718 6.225 1.00 63.41 162 LEU A N 1
ATOM 1297 C CA . LEU A 1 162 ? 22.181 -1.721 7.122 1.00 63.41 162 LEU A CA 1
ATOM 1298 C C . LEU A 1 162 ? 23.430 -2.189 6.356 1.00 63.41 162 LEU A C 1
ATOM 1300 O O . LEU A 1 162 ? 23.465 -3.304 5.834 1.00 63.41 162 LEU A O 1
ATOM 1304 N N . SER A 1 163 ? 24.468 -1.353 6.305 1.00 73.44 163 SER A N 1
ATOM 1305 C CA . SER A 1 163 ? 25.752 -1.676 5.675 1.00 73.44 163 SER A CA 1
ATOM 1306 C C . SER A 1 163 ? 26.921 -1.142 6.501 1.00 73.44 163 SER A C 1
ATOM 1308 O O . SER A 1 163 ? 26.809 -0.101 7.143 1.00 73.44 163 SER A O 1
ATOM 1310 N N . SER A 1 164 ? 28.052 -1.852 6.474 1.00 74.44 164 SER A N 1
ATOM 1311 C CA . SER A 1 164 ? 29.323 -1.402 7.059 1.00 74.44 164 SER A CA 1
ATOM 1312 C C . SER A 1 164 ? 30.098 -0.439 6.151 1.00 74.44 164 SER A C 1
ATOM 1314 O O . SER A 1 164 ? 31.099 0.138 6.574 1.00 74.44 164 SER A O 1
ATOM 1316 N N . GLU A 1 165 ? 29.653 -0.256 4.907 1.00 78.69 165 GLU A N 1
ATOM 1317 C CA . GLU A 1 165 ? 30.234 0.686 3.955 1.00 78.69 165 GLU A CA 1
ATOM 1318 C C . GLU A 1 165 ? 29.565 2.064 4.061 1.00 78.69 165 GLU A C 1
ATOM 1320 O O . GLU A 1 165 ? 28.360 2.172 4.295 1.00 78.69 165 GLU A O 1
ATOM 1325 N N . LYS A 1 166 ? 30.326 3.141 3.829 1.00 80.75 166 LYS A N 1
ATOM 1326 C CA . LYS A 1 166 ? 29.747 4.484 3.724 1.00 80.75 166 LYS A CA 1
ATOM 1327 C C . LYS A 1 166 ? 28.877 4.577 2.470 1.00 80.75 166 LYS A C 1
ATOM 1329 O O . LYS A 1 166 ? 29.332 4.306 1.361 1.00 80.75 166 LYS A O 1
ATOM 1334 N N . LEU A 1 167 ? 27.645 5.055 2.636 1.00 78.88 167 LEU A N 1
ATOM 1335 C CA . LEU A 1 167 ? 26.688 5.230 1.538 1.00 78.88 167 LEU A CA 1
ATOM 1336 C C . LEU A 1 167 ? 27.266 6.056 0.372 1.00 78.88 167 LEU A C 1
ATOM 1338 O O . LEU A 1 167 ? 27.057 5.705 -0.786 1.00 78.88 167 LEU A O 1
ATOM 1342 N N . ALA A 1 168 ? 28.031 7.111 0.673 1.00 80.56 168 ALA A N 1
ATOM 1343 C CA . ALA A 1 168 ? 28.661 7.970 -0.332 1.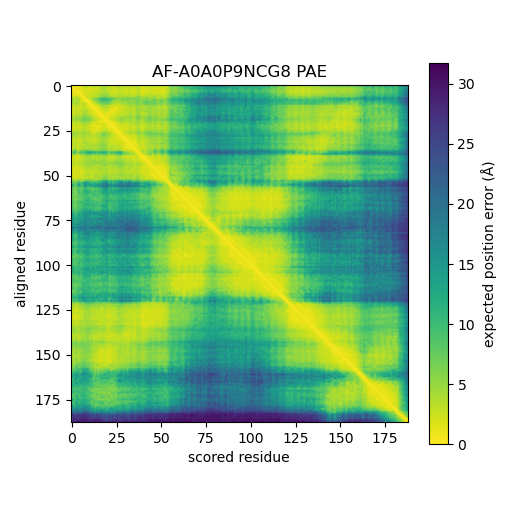00 80.56 168 ALA A CA 1
ATOM 1344 C C . ALA A 1 168 ? 29.623 7.203 -1.260 1.00 80.56 168 ALA A C 1
ATOM 1346 O O . ALA A 1 168 ? 29.583 7.394 -2.475 1.00 80.56 168 ALA A O 1
ATOM 1347 N N . ASP A 1 169 ? 30.427 6.288 -0.709 1.00 83.38 169 ASP A N 1
ATOM 1348 C CA . ASP A 1 169 ? 31.394 5.495 -1.479 1.00 83.38 169 ASP A CA 1
ATOM 1349 C C . ASP A 1 169 ? 30.677 4.504 -2.411 1.00 83.38 169 ASP A C 1
ATOM 1351 O O . ASP A 1 169 ? 31.072 4.292 -3.564 1.00 83.38 169 ASP A O 1
ATOM 1355 N N . ARG A 1 170 ? 29.553 3.954 -1.942 1.00 81.69 170 ARG A N 1
ATOM 1356 C CA . ARG A 1 170 ? 28.691 3.051 -2.709 1.00 81.69 170 ARG A CA 1
ATOM 1357 C C . ARG A 1 170 ? 27.997 3.772 -3.867 1.00 81.69 170 ARG A C 1
ATOM 1359 O O . ARG A 1 170 ? 28.050 3.289 -4.997 1.00 81.69 170 ARG A O 1
ATOM 1366 N N . ILE A 1 171 ? 27.429 4.952 -3.606 1.00 83.81 171 ILE A N 1
ATOM 1367 C CA . ILE A 1 171 ? 26.826 5.835 -4.619 1.00 83.81 171 ILE A CA 1
ATOM 1368 C C . ILE A 1 171 ? 27.865 6.208 -5.684 1.00 83.81 171 ILE A C 1
ATOM 1370 O O . ILE A 1 171 ? 27.609 6.034 -6.873 1.00 83.81 171 ILE A O 1
ATOM 1374 N N . ALA A 1 172 ? 29.064 6.640 -5.281 1.00 84.38 172 ALA A N 1
ATOM 1375 C CA . ALA A 1 172 ? 30.122 7.039 -6.209 1.00 84.38 172 ALA A CA 1
ATOM 1376 C C . ALA A 1 172 ? 30.618 5.890 -7.109 1.00 84.38 172 ALA A C 1
ATOM 1378 O O . ALA A 1 172 ? 31.039 6.116 -8.244 1.00 84.38 172 ALA A O 1
ATOM 1379 N N . ARG A 1 173 ? 30.606 4.637 -6.633 1.00 84.38 173 ARG A N 1
ATOM 1380 C CA . ARG A 1 173 ? 30.884 3.469 -7.492 1.00 84.38 173 ARG A CA 1
ATOM 1381 C C . ARG A 1 173 ? 29.775 3.241 -8.512 1.00 84.38 173 ARG A C 1
ATOM 1383 O O . ARG A 1 173 ? 30.076 3.118 -9.691 1.00 84.38 173 ARG A O 1
ATOM 1390 N N . MET A 1 174 ? 28.517 3.270 -8.079 1.00 83.50 174 MET A N 1
ATOM 1391 C CA . MET A 1 174 ? 27.383 3.065 -8.979 1.00 83.50 174 MET A CA 1
ATOM 1392 C C . MET A 1 174 ? 27.302 4.117 -10.084 1.00 83.50 174 MET A C 1
ATOM 1394 O O . MET A 1 174 ? 27.054 3.755 -11.228 1.00 83.50 174 MET A O 1
ATOM 1398 N N . VAL A 1 175 ? 27.534 5.395 -9.765 1.00 84.00 175 VAL A N 1
ATOM 1399 C CA . VAL A 1 175 ? 27.564 6.468 -10.774 1.00 84.00 175 VAL A CA 1
ATOM 1400 C C . VAL A 1 175 ? 28.626 6.171 -11.832 1.00 84.00 175 VAL A C 1
ATOM 1402 O O . VAL A 1 175 ? 28.305 6.150 -13.015 1.00 84.00 175 VAL A O 1
ATOM 1405 N N . ARG A 1 176 ? 29.850 5.812 -11.421 1.00 84.75 176 ARG A N 1
ATOM 1406 C CA . ARG A 1 176 ? 30.926 5.439 -12.358 1.00 84.75 176 ARG A CA 1
ATOM 1407 C C . ARG A 1 176 ? 30.568 4.232 -13.225 1.00 84.75 176 ARG A C 1
ATOM 1409 O O . ARG A 1 176 ? 30.924 4.195 -14.401 1.00 84.75 176 ARG A O 1
ATOM 1416 N N . ASP A 1 177 ? 29.892 3.235 -12.661 1.00 83.75 177 ASP A N 1
ATOM 1417 C CA . ASP A 1 177 ? 29.463 2.049 -13.408 1.00 83.75 177 ASP A CA 1
ATOM 1418 C C . ASP A 1 177 ? 28.347 2.378 -14.414 1.00 83.75 177 ASP A C 1
ATOM 1420 O O . ASP A 1 177 ? 28.331 1.827 -15.517 1.00 83.75 177 ASP A O 1
ATOM 1424 N N . LEU A 1 178 ? 27.444 3.302 -14.064 1.00 82.94 178 LEU A N 1
ATOM 1425 C CA . LEU A 1 178 ? 26.396 3.807 -14.954 1.00 82.94 178 LEU A CA 1
ATOM 1426 C C . LEU A 1 178 ? 26.967 4.682 -16.078 1.00 82.94 178 LEU A C 1
ATOM 1428 O O . LEU A 1 178 ? 26.581 4.496 -17.228 1.00 82.94 178 LEU A O 1
ATOM 1432 N N . GLU A 1 179 ? 27.919 5.567 -15.786 1.00 83.56 179 GLU A N 1
ATOM 1433 C CA . GLU A 1 179 ? 28.607 6.395 -16.789 1.00 83.56 179 GLU A CA 1
ATOM 1434 C C . GLU A 1 179 ? 29.362 5.528 -17.805 1.00 83.56 179 GLU A C 1
ATOM 1436 O O . GLU A 1 179 ? 29.194 5.682 -19.013 1.00 83.56 179 GLU A O 1
ATOM 1441 N N . LYS A 1 180 ? 30.119 4.526 -17.338 1.00 81.44 180 LYS A N 1
ATOM 1442 C CA . LYS A 1 180 ? 30.784 3.555 -18.227 1.00 81.44 180 LYS A CA 1
ATOM 1443 C C . LYS A 1 180 ? 29.798 2.777 -19.095 1.00 81.44 180 LYS A C 1
ATOM 1445 O O . LYS A 1 180 ? 30.131 2.389 -20.211 1.00 81.44 180 LYS A O 1
ATOM 1450 N N . ALA A 1 181 ? 28.611 2.496 -18.563 1.00 77.88 181 ALA A N 1
ATOM 1451 C CA . ALA A 1 181 ? 27.565 1.767 -19.264 1.00 77.88 181 ALA A CA 1
ATOM 1452 C C . ALA A 1 181 ? 26.844 2.604 -20.329 1.00 77.88 181 ALA A C 1
ATOM 1454 O O . ALA A 1 181 ? 26.375 2.024 -21.307 1.00 77.88 181 ALA A O 1
ATOM 1455 N N . ALA A 1 182 ? 26.733 3.918 -20.119 1.00 73.88 182 ALA A N 1
ATOM 1456 C CA . ALA A 1 182 ? 26.051 4.845 -21.018 1.00 73.88 182 ALA A CA 1
ATOM 1457 C C . ALA A 1 182 ? 26.841 5.127 -22.311 1.00 73.88 182 ALA A C 1
ATOM 1459 O O . ALA A 1 182 ? 26.237 5.518 -23.306 1.00 73.88 182 ALA A O 1
ATOM 1460 N N . GLY A 1 183 ? 28.151 4.849 -22.330 1.00 65.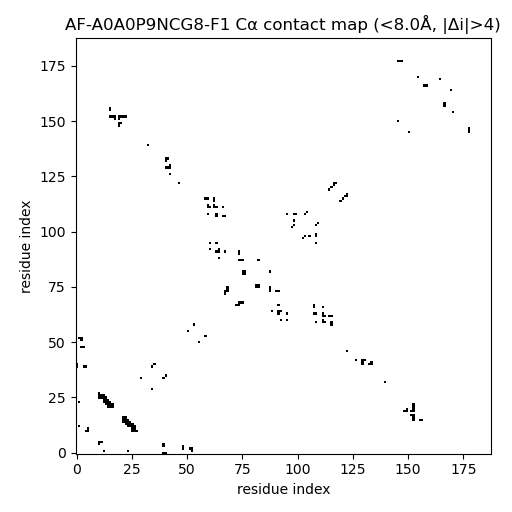00 183 GLY A N 1
ATOM 1461 C CA . GLY A 1 183 ? 29.030 5.156 -23.464 1.00 65.00 183 GLY A CA 1
ATOM 1462 C C . GLY A 1 183 ? 29.376 6.652 -23.550 1.00 65.00 183 GLY A C 1
ATOM 1463 O O . GLY A 1 183 ? 28.850 7.441 -22.767 1.00 65.00 183 GLY A O 1
ATOM 1464 N N . PRO A 1 184 ? 30.299 7.060 -24.443 1.00 58.81 184 PRO A N 1
ATOM 1465 C CA . PRO A 1 184 ? 30.597 8.476 -24.654 1.00 58.81 184 PRO A CA 1
ATOM 1466 C C . PRO A 1 184 ? 29.364 9.211 -25.199 1.00 58.81 184 PRO A C 1
ATOM 1468 O O . PRO A 1 184 ? 28.597 8.641 -25.978 1.00 58.81 184 PRO A O 1
ATOM 1471 N N . GLU A 1 185 ? 29.179 10.469 -24.789 1.00 58.25 185 GLU A N 1
ATOM 1472 C CA . GLU A 1 185 ? 28.160 11.351 -25.369 1.00 58.25 185 GLU A CA 1
ATOM 1473 C C . GLU A 1 185 ? 28.362 11.440 -26.892 1.00 58.25 185 GLU A C 1
ATOM 1475 O O . GLU A 1 185 ? 29.509 11.506 -27.344 1.00 58.25 185 GLU A O 1
ATOM 1480 N N . PRO A 1 186 ? 27.290 11.424 -27.707 1.00 47.41 186 PRO A N 1
ATOM 1481 C CA . PRO A 1 186 ? 27.430 11.704 -29.127 1.00 47.41 186 PRO A CA 1
ATOM 1482 C C . PRO A 1 186 ? 27.999 13.119 -29.286 1.00 47.41 186 PRO A C 1
ATOM 1484 O O . PRO A 1 186 ? 27.403 14.081 -28.800 1.00 47.41 186 PRO A O 1
ATOM 1487 N N . GLU A 1 187 ? 29.170 13.224 -29.922 1.00 48.03 187 GLU A N 1
ATOM 1488 C CA . GLU A 1 187 ? 29.782 14.504 -30.289 1.00 48.03 187 GLU A CA 1
ATOM 1489 C C . GLU A 1 187 ? 28.757 15.338 -31.077 1.00 48.03 187 GLU A C 1
ATOM 1491 O O . GLU A 1 187 ? 28.164 14.846 -32.043 1.00 48.03 187 GLU A O 1
ATOM 1496 N N . GLN A 1 188 ? 28.504 16.560 -30.597 1.00 39.03 188 GLN A N 1
ATOM 1497 C CA . GLN A 1 188 ? 27.611 17.542 -31.223 1.00 39.03 188 GLN A CA 1
ATOM 1498 C C . GLN A 1 188 ? 28.199 18.097 -32.519 1.00 39.03 188 GLN A C 1
ATOM 1500 O O . GLN A 1 188 ? 29.422 18.370 -32.539 1.00 39.03 188 GLN A O 1
#

Mean predicted aligned error: 9.89 Å

pLDDT: mean 84.12, std 8.45, range [39.03, 93.75]

Nearest PDB structures (foldseek):
  1wdz-assembly1_A  TM=1.916E-01  e=6.427E+00  Homo sapiens

Foldseek 3Di:
DVLVVCVVPNWDWDWFDDPLGIDTDTPDDDPCVVVVVVCPLPPPCVLVSVCVVDVVVVQLLVLLLVLCVVVVVADQADVVGGDDPVVSSVSSVVVSVCCVVPPVVDVSSVVSSVCCCVPVPVSVVSSVVSVVVVVDDDDDDDDPDDAPSCLVRVLRVVVPDDDPDDSVVVSVVVVVVNVVVVDDDPDD

Solvent-accessible surface area (backbone atoms only — not comparable to full-atom values): 11550 Å² total; per-residue (Å²): 103,72,53,68,57,32,73,81,45,90,66,67,71,52,76,43,76,57,99,81,48,77,47,82,47,54,93,60,92,71,68,56,74,63,45,62,70,66,52,63,66,48,74,72,65,42,66,65,50,49,45,68,59,42,67,42,69,61,51,27,51,56,41,31,44,54,51,34,45,74,72,57,78,45,78,60,57,51,96,97,51,62,56,52,70,68,58,53,52,52,53,41,50,51,52,50,53,49,33,62,74,77,37,67,84,36,66,64,57,53,47,15,45,52,47,45,48,60,73,76,55,48,51,67,62,51,50,54,48,32,53,56,54,72,74,48,87,85,85,85,79,94,70,96,63,87,50,82,75,50,42,69,56,54,54,54,53,52,72,76,45,91,67,97,64,62,66,67,63,54,50,57,49,50,52,54,55,49,52,67,69,68,52,81,80,81,86,129